Protein AF-A0A3A8YID5-F1 (afdb_monomer)

Radius of gyration: 26.38 Å; Cα contacts (8 Å, |Δi|>4): 343; chains: 1; bounding box: 77×53×74 Å

Mean predicted aligned error: 14.17 Å

Solvent-accessible surface area (backbone atoms only — not comparable to full-atom values): 20228 Å² total; per-residue (Å²): 136,88,78,75,84,69,59,50,53,74,73,56,80,82,69,92,69,85,73,81,76,73,89,77,89,78,86,87,82,84,83,77,85,82,84,86,87,81,88,79,81,80,77,79,91,81,71,96,73,83,79,85,64,100,72,92,65,86,82,79,84,78,83,63,103,62,82,80,79,77,57,85,60,49,59,54,55,51,53,51,42,64,60,66,51,68,69,44,56,63,45,46,52,32,31,70,66,39,36,54,65,51,54,43,51,66,60,54,73,63,48,45,52,53,43,9,48,34,39,58,73,69,74,41,81,58,78,82,40,70,55,51,46,50,45,42,47,11,50,19,75,61,77,43,71,91,45,52,62,63,49,42,55,43,52,52,49,44,20,52,53,51,15,59,46,41,73,75,77,44,86,79,56,56,80,73,54,83,63,54,47,80,47,76,94,40,80,38,46,51,44,60,54,50,52,51,30,50,53,48,34,56,51,26,57,51,48,66,73,44,72,46,89,60,98,60,24,31,58,23,30,26,52,49,9,41,51,47,20,48,51,48,54,54,21,68,77,43,58,76,47,53,14,46,45,50,31,53,52,49,48,54,43,50,53,44,19,53,52,32,48,46,52,49,45,62,61,50,42,64,36,79,80,35,45,75,50,56,68,69,56,56,52,49,51,47,52,48,18,52,48,29,22,59,58,28,38,71,40,86,73,42,75,67,55,50,53,49,48,50,48,55,53,35,67,77,42,47,70,46,53,41,73,66,52,48,52,52,50,48,54,52,52,51,52,49,45,69,58,54,65,58,70,87,107

Foldseek 3Di:
DDDDDDAQVVVPPPPPDPPPPPDDDDDDDDDDDDDDDDDDPPDDPPDDDFDDDPPDDGDDPPDDPDDPPPDPCVLVVVLVVLVVPPPCVPVVVCLLVLAQDALLLVQDPVLLVVQLVCVLVVVHGDSPPPSLSSNLRRVCVLFHVVCSPLSSVLSSVSSPQQNVVVNVVDHDDQVVGPRFRQGQNDTHGSVRSVLLSVLSNLLRVVLVVLDDQDLCLLLSLLLLLLSLLLQLLVLVVDDDRSSVSSNVSSCVSSVSSLVSSLVVLVVPLCDDPSVPDDPVSSVVSSVSSVVSNVLSNPANLDPVSLLVSLVVSCVVCCSHNDPVVSVVSVVSNVVSSVVSSPSSD

Nearest PDB structures (foldseek):
  8tgj-assembly1_B  TM=2.144E-01  e=4.206E+00  Homo sapiens
  8t69-assembly1_A  TM=1.910E-01  e=3.248E+00  Homo sapiens
  8xo9-assembly1_A  TM=2.072E-01  e=5.447E+00  Homo sapiens

pLDDT: mean 71.58, std 25.11, range [22.02, 97.81]

Secondary structure (DSSP, 8-state):
--PPP--TTGGGTT--------------------------------S-PPPPPSSS--------SS-----TTHHHHHHHHHHHS--HHHHHHHHHHT----GGGG--HHHHHHHHHHHHTTS---TTSHHHHHHHHHHHHHH-GGGHHHHHHHHHHHHHHHHHHHTTT----GGG---EEEETTEEEEHHHHHHHHHHHHHHHHHHHHS---STTHHHHHHHHHHHHHHHHHHHTTS-HHHHHHHHHHHHHHHHHHHHHHHHHHHHHHTSGGGGGS-HHHHHHHHHHHHHHHHHHHT----HHHHHHHHHHHHHHHTTTSHHHHHHHHHHHHHHHHHHHTTTT-

Sequence (345 aa):
MYTPPVDYASKLQYFTQLTQRTTNTIPGETIQQIANTDTWIGRSILDGGIVYDTDNTPMSIEAGPGDPIRDPNAKIRIYFNALSGRDDDLTQKRAQNGAIADYFFELRTDDIVQQAKAIANGEGYDPYHPVAQSFVKGLCQWFSEDDSQSVADTFEAVCHEYAGILKTGYTPTLSDLKTNFSFCGEEISISELFDMVEAGKKIAEQSNKYGNIGTSMYVGLAATGMLKAQALNYAKTLSSGVGRAFADNMTRLFDNNAKCSIQKWNNLSGTDVGAMLPEDYRSYVAEQASYAYQLFSQSNMSDSDVSARINQFCLKNQYAYGGIVTMDFRGIINGYYQQLSKLLA

Structure (mmCIF, N/CA/C/O backbone):
data_AF-A0A3A8YID5-F1
#
_entry.id   AF-A0A3A8YID5-F1
#
loop_
_atom_site.group_PDB
_atom_site.id
_atom_site.type_symbol
_atom_site.label_atom_id
_atom_site.label_alt_id
_atom_site.label_comp_id
_atom_site.label_asym_id
_atom_site.label_entity_id
_atom_site.label_seq_id
_atom_site.pdbx_PDB_ins_code
_atom_site.Cartn_x
_atom_site.Cartn_y
_atom_site.Cartn_z
_atom_site.occupancy
_atom_site.B_iso_or_equiv
_atom_site.auth_seq_id
_atom_site.auth_comp_id
_atom_site.auth_asym_id
_atom_site.auth_atom_id
_atom_site.pdbx_PDB_model_num
ATOM 1 N N . MET A 1 1 ? 18.133 -12.738 -39.202 1.00 32.09 1 MET A N 1
ATOM 2 C CA . MET A 1 1 ? 18.439 -11.364 -39.652 1.00 32.09 1 MET A CA 1
ATOM 3 C C . MET A 1 1 ? 18.995 -10.615 -38.457 1.00 32.09 1 MET A C 1
ATOM 5 O O . MET A 1 1 ? 18.333 -10.594 -37.431 1.00 32.09 1 MET A O 1
ATOM 9 N N . TYR A 1 2 ? 20.230 -10.126 -38.549 1.00 25.98 2 TYR A N 1
ATOM 10 C CA . TYR A 1 2 ? 20.881 -9.345 -37.497 1.00 25.98 2 TYR A CA 1
ATOM 11 C C . TYR A 1 2 ? 20.650 -7.869 -37.821 1.00 25.98 2 TYR A C 1
ATOM 13 O O . TYR A 1 2 ? 21.225 -7.354 -38.778 1.00 25.98 2 TYR A O 1
ATOM 21 N N . THR A 1 3 ? 19.743 -7.222 -37.097 1.00 28.83 3 THR A N 1
ATOM 22 C CA . THR A 1 3 ? 19.548 -5.772 -37.176 1.00 28.83 3 THR A CA 1
ATOM 23 C C . THR A 1 3 ? 20.671 -5.127 -36.359 1.00 28.83 3 THR A C 1
ATOM 25 O O . THR A 1 3 ? 20.808 -5.470 -35.182 1.00 28.83 3 THR A O 1
ATOM 28 N N . PRO A 1 4 ? 21.524 -4.269 -36.943 1.00 31.94 4 PRO A N 1
ATOM 29 C CA . PRO A 1 4 ? 22.617 -3.651 -36.199 1.00 31.94 4 PRO A CA 1
ATOM 30 C C . PRO A 1 4 ? 22.075 -2.777 -35.050 1.00 31.94 4 PRO A C 1
ATOM 32 O O . PRO A 1 4 ? 20.972 -2.236 -35.176 1.00 31.94 4 PRO A O 1
ATOM 35 N N . PRO A 1 5 ? 22.820 -2.621 -33.938 1.00 41.16 5 PRO A N 1
ATOM 36 C CA . PRO A 1 5 ? 22.418 -1.738 -32.848 1.00 41.16 5 PRO A CA 1
ATOM 37 C C . PRO A 1 5 ? 22.272 -0.303 -33.364 1.00 41.16 5 PRO A C 1
ATOM 39 O O . PRO A 1 5 ? 23.180 0.218 -34.013 1.00 41.16 5 PRO A O 1
ATOM 42 N N . VAL A 1 6 ? 21.139 0.338 -33.079 1.00 49.00 6 VAL A N 1
ATOM 43 C CA . VAL A 1 6 ? 20.957 1.767 -33.352 1.00 49.00 6 VAL A CA 1
ATOM 44 C C . VAL A 1 6 ? 21.746 2.545 -32.298 1.00 49.00 6 VAL A C 1
ATOM 46 O O . VAL A 1 6 ? 21.426 2.489 -31.112 1.00 49.00 6 VAL A O 1
ATOM 49 N N . ASP A 1 7 ? 22.791 3.254 -32.726 1.00 48.25 7 ASP A N 1
ATOM 50 C CA . ASP A 1 7 ? 23.577 4.142 -31.865 1.00 48.25 7 ASP A CA 1
ATOM 51 C C . ASP A 1 7 ? 22.801 5.444 -31.607 1.00 48.25 7 ASP A C 1
ATOM 53 O O . ASP A 1 7 ? 22.909 6.426 -32.346 1.00 48.25 7 ASP A O 1
ATOM 57 N N . TYR A 1 8 ? 21.998 5.451 -30.545 1.00 46.69 8 TYR A N 1
ATOM 58 C CA . TYR A 1 8 ? 21.277 6.642 -30.095 1.00 46.69 8 TYR A CA 1
ATOM 59 C C . TYR A 1 8 ? 22.187 7.680 -29.415 1.00 46.69 8 TYR A C 1
ATOM 61 O O . TYR A 1 8 ? 21.793 8.842 -29.313 1.00 46.69 8 TYR A O 1
ATOM 69 N N . ALA A 1 9 ? 23.407 7.312 -29.003 1.00 40.22 9 ALA A N 1
ATOM 70 C CA . ALA A 1 9 ? 24.363 8.240 -28.399 1.00 40.22 9 ALA A CA 1
ATOM 71 C C . ALA A 1 9 ? 24.901 9.245 -29.430 1.00 40.22 9 ALA A C 1
ATOM 73 O O . ALA A 1 9 ? 25.056 10.428 -29.126 1.00 40.22 9 ALA A O 1
ATOM 74 N N . SER A 1 10 ? 25.085 8.812 -30.679 1.00 40.78 10 SER A N 1
ATOM 75 C CA . SER A 1 10 ? 25.422 9.705 -31.796 1.00 40.78 10 SER A CA 1
ATOM 76 C C . SER A 1 10 ? 24.321 10.734 -32.113 1.00 40.78 10 SER A C 1
ATOM 78 O O . SER A 1 10 ? 24.620 11.858 -32.518 1.00 40.78 10 SER A O 1
ATOM 80 N N . LYS A 1 11 ? 23.047 10.401 -31.852 1.00 41.69 11 LYS A N 1
ATOM 81 C CA . LYS A 1 11 ? 21.892 11.299 -32.049 1.00 41.69 11 LYS A CA 1
ATOM 82 C C . LYS A 1 11 ? 21.751 12.365 -30.946 1.00 41.69 11 LYS A C 1
ATOM 84 O O . LYS A 1 11 ? 20.983 13.307 -31.114 1.00 41.69 11 LYS A O 1
ATOM 89 N N . LEU A 1 12 ? 22.498 12.251 -29.842 1.00 39.59 12 LEU A N 1
ATOM 90 C CA . LEU A 1 12 ? 22.477 13.183 -28.702 1.00 39.59 12 LEU A CA 1
ATOM 91 C C . LEU A 1 12 ? 23.439 14.382 -28.850 1.00 39.59 12 LEU A C 1
ATOM 93 O O . LEU A 1 12 ? 23.470 15.243 -27.971 1.00 39.59 12 LEU A O 1
ATOM 97 N N . GLN A 1 13 ? 24.204 14.490 -29.946 1.00 35.56 13 GLN A N 1
ATOM 98 C CA . GLN A 1 13 ? 25.247 15.521 -30.109 1.00 35.56 13 GLN A CA 1
ATOM 99 C C . GLN A 1 13 ? 24.749 16.978 -30.240 1.00 35.56 13 GLN A C 1
ATOM 101 O O . GLN A 1 13 ? 25.570 17.883 -30.362 1.00 35.56 13 GLN A O 1
ATOM 106 N N . TYR A 1 14 ? 23.442 17.243 -30.157 1.00 31.25 14 TYR A N 1
ATOM 107 C CA . TYR A 1 14 ? 22.874 18.582 -30.354 1.00 31.25 14 TYR A CA 1
ATOM 108 C C . TYR A 1 14 ? 22.025 19.126 -29.194 1.00 31.25 14 TYR A C 1
ATOM 110 O O . TYR A 1 14 ? 21.153 19.936 -29.451 1.00 31.25 14 TYR A O 1
ATOM 118 N N . PHE A 1 15 ? 22.260 18.770 -27.923 1.00 34.53 15 PHE A N 1
ATOM 119 C CA . PHE A 1 15 ? 21.581 19.470 -26.804 1.00 34.53 15 PHE A CA 1
ATOM 120 C C . PHE A 1 15 ? 22.424 19.665 -25.528 1.00 34.53 15 PHE A C 1
ATOM 122 O O . PHE A 1 15 ? 21.888 19.810 -24.432 1.00 34.53 15 PHE A O 1
ATOM 129 N N . THR A 1 16 ? 23.751 19.764 -25.636 1.00 28.02 16 THR A N 1
ATOM 130 C CA . THR A 1 16 ? 24.609 20.279 -24.550 1.00 28.02 16 THR A CA 1
ATOM 131 C C . THR A 1 16 ? 24.742 21.803 -24.617 1.00 28.02 16 THR A C 1
ATOM 133 O O . THR A 1 16 ? 25.826 22.359 -24.756 1.00 28.02 16 THR A O 1
ATOM 136 N N . GLN A 1 17 ? 23.623 22.509 -24.468 1.00 26.31 17 GLN A N 1
ATOM 137 C CA . GLN A 1 17 ? 23.645 23.845 -23.874 1.00 26.31 17 GLN A CA 1
ATOM 138 C C . GLN A 1 17 ? 22.675 23.842 -22.700 1.00 26.31 17 GLN A C 1
ATOM 140 O O . GLN A 1 17 ? 21.474 24.042 -22.851 1.00 26.31 17 GLN A O 1
ATOM 145 N N . LEU A 1 18 ? 23.231 23.599 -21.513 1.00 29.44 18 LEU A N 1
ATOM 146 C CA . LEU A 1 18 ? 22.627 23.979 -20.244 1.00 29.44 18 LEU A CA 1
ATOM 147 C C . LEU A 1 18 ? 22.363 25.488 -20.291 1.00 29.44 18 LEU A C 1
ATOM 149 O O . LEU A 1 18 ? 23.237 26.291 -19.970 1.00 29.44 18 LEU A O 1
ATOM 153 N N . THR A 1 19 ? 21.168 25.893 -20.712 1.00 25.72 19 THR A N 1
ATOM 154 C CA . THR A 1 19 ? 20.713 27.255 -20.457 1.00 25.72 19 THR A CA 1
ATOM 155 C C . THR A 1 19 ? 20.438 27.329 -18.962 1.00 25.72 19 THR A C 1
ATOM 157 O O . THR A 1 19 ? 19.472 26.747 -18.468 1.00 25.72 19 THR A O 1
ATOM 160 N N . GLN A 1 20 ? 21.324 28.000 -18.223 1.00 27.39 20 GLN A N 1
ATOM 161 C CA . GLN A 1 20 ? 21.038 28.458 -16.868 1.00 27.39 20 GLN A CA 1
ATOM 162 C C . GLN A 1 20 ? 19.711 29.219 -16.909 1.00 27.39 20 GLN A C 1
ATOM 164 O O . GLN A 1 20 ? 19.646 30.338 -17.417 1.00 27.39 20 GLN A O 1
ATOM 169 N N . ARG A 1 21 ? 18.636 28.611 -16.402 1.00 24.50 21 ARG A N 1
ATOM 170 C CA . ARG A 1 21 ? 17.397 29.340 -16.158 1.00 24.50 21 ARG A CA 1
ATOM 171 C C . ARG A 1 21 ? 17.600 30.110 -14.861 1.00 24.50 21 ARG A C 1
ATOM 173 O O . ARG A 1 21 ? 17.545 29.548 -13.771 1.00 24.50 21 ARG A O 1
ATOM 180 N N . THR A 1 22 ? 17.907 31.390 -15.016 1.00 23.36 22 THR A N 1
ATOM 181 C CA . THR A 1 22 ? 17.812 32.405 -13.974 1.00 23.36 22 THR A CA 1
ATOM 182 C C . THR A 1 22 ? 16.472 32.272 -13.255 1.00 23.36 22 THR A C 1
ATOM 184 O O . THR A 1 22 ? 15.406 32.242 -13.872 1.00 23.36 22 THR A O 1
ATOM 187 N N . THR A 1 23 ? 16.537 32.164 -11.932 1.00 28.14 23 THR A N 1
ATOM 188 C CA . THR A 1 23 ? 15.398 32.294 -11.027 1.00 28.14 23 THR A CA 1
ATOM 189 C C . THR A 1 23 ? 14.780 33.676 -11.202 1.00 28.14 23 THR A C 1
ATOM 191 O O . THR A 1 23 ? 15.334 34.657 -10.712 1.00 28.14 23 THR A O 1
ATOM 194 N N . ASN A 1 24 ? 13.634 33.748 -11.876 1.00 24.78 24 ASN A N 1
ATOM 195 C CA . ASN A 1 24 ? 12.759 34.911 -11.822 1.00 24.78 24 ASN A CA 1
ATOM 196 C C . ASN A 1 24 ? 11.533 34.549 -10.987 1.00 24.78 24 ASN A C 1
ATOM 198 O O . ASN A 1 24 ? 10.598 33.903 -11.454 1.00 24.78 24 ASN A O 1
ATOM 202 N N . THR A 1 25 ? 11.566 34.969 -9.730 1.00 32.12 25 THR A N 1
ATOM 203 C CA . THR A 1 25 ? 10.388 35.179 -8.896 1.00 32.12 25 THR A CA 1
ATOM 204 C C . THR A 1 25 ? 9.609 36.358 -9.479 1.00 32.12 25 THR A C 1
ATOM 206 O O . THR A 1 25 ? 10.107 37.481 -9.457 1.00 32.12 25 THR A O 1
ATOM 209 N N . ILE A 1 26 ? 8.393 36.125 -9.978 1.00 26.36 26 ILE A N 1
ATOM 210 C CA . ILE A 1 26 ? 7.383 37.179 -10.154 1.00 26.36 26 ILE A CA 1
ATOM 211 C C . ILE A 1 26 ? 6.052 36.659 -9.577 1.00 26.36 26 ILE A C 1
ATOM 213 O O . ILE A 1 26 ? 5.626 35.563 -9.944 1.00 26.36 26 ILE A O 1
ATOM 217 N N . PRO A 1 27 ? 5.426 37.393 -8.638 1.00 28.84 27 PRO A N 1
ATOM 218 C CA . PRO A 1 27 ? 4.172 37.021 -7.994 1.00 28.84 27 PRO A CA 1
ATOM 219 C C . PRO A 1 27 ? 2.949 37.482 -8.802 1.00 28.84 27 PRO A C 1
ATOM 221 O O . PRO A 1 27 ? 2.913 38.613 -9.273 1.00 28.84 27 PRO A O 1
ATOM 224 N N . GLY A 1 28 ? 1.924 36.625 -8.853 1.00 33.34 28 GLY A N 1
ATOM 225 C CA . GLY A 1 28 ? 0.550 36.971 -9.227 1.00 33.34 28 GLY A CA 1
ATOM 226 C C . GLY A 1 28 ? 0.293 37.190 -10.718 1.00 33.34 28 GLY A C 1
ATOM 227 O O . GLY A 1 28 ? 0.452 38.298 -11.205 1.00 33.34 28 GLY A O 1
ATOM 228 N N . GLU A 1 29 ? -0.254 36.178 -11.399 1.00 24.73 29 GLU A N 1
ATOM 229 C CA . GLU A 1 29 ? -1.107 36.402 -12.571 1.00 24.73 29 GLU A CA 1
ATOM 230 C C . GLU A 1 29 ? -2.342 35.495 -12.523 1.00 24.73 29 GLU A C 1
ATOM 232 O O . GLU A 1 29 ? -2.282 34.272 -12.398 1.00 24.73 29 GLU A O 1
ATOM 237 N N . THR A 1 30 ? -3.477 36.179 -12.558 1.00 29.00 30 THR A N 1
ATOM 238 C CA . THR A 1 30 ? -4.856 35.714 -12.551 1.00 29.00 30 THR A CA 1
ATOM 239 C C . THR A 1 30 ? -5.161 34.956 -13.842 1.00 29.00 30 THR A C 1
ATOM 241 O O . THR A 1 30 ? -5.038 35.519 -14.928 1.00 29.00 30 THR A O 1
ATOM 244 N N . ILE A 1 31 ? -5.614 33.704 -13.751 1.00 24.42 31 ILE A N 1
ATOM 245 C CA . ILE A 1 31 ? -6.117 32.979 -14.925 1.00 24.42 31 ILE A CA 1
ATOM 246 C C . ILE A 1 31 ? -7.530 33.488 -15.235 1.00 24.42 31 ILE A C 1
ATOM 248 O O . ILE A 1 31 ? -8.464 33.283 -14.458 1.00 24.42 31 ILE A O 1
ATOM 252 N N . GLN A 1 32 ? -7.673 34.173 -16.372 1.00 22.70 32 GLN A N 1
ATOM 253 C CA . GLN A 1 32 ? -8.963 34.513 -16.966 1.00 22.70 32 GLN A CA 1
ATOM 254 C C . GLN A 1 32 ? -9.692 33.252 -17.449 1.00 22.70 32 GLN A C 1
ATOM 256 O O . GLN A 1 32 ? -9.115 32.385 -18.105 1.00 22.70 32 GLN A O 1
ATOM 261 N N . GLN A 1 33 ? -10.990 33.200 -17.142 1.00 22.02 33 GLN A N 1
ATOM 262 C CA . GLN A 1 33 ? -11.967 32.265 -17.694 1.00 22.02 33 GLN A CA 1
ATOM 263 C C . GLN A 1 33 ? -12.015 32.350 -19.224 1.00 22.02 33 GLN A C 1
ATOM 265 O O . GLN A 1 33 ? -12.280 33.415 -19.781 1.00 22.02 33 GLN A O 1
ATOM 270 N N . ILE A 1 34 ? -11.885 31.202 -19.887 1.00 25.33 34 ILE A N 1
ATOM 271 C CA . ILE A 1 34 ? -12.452 31.000 -21.220 1.00 25.33 34 ILE A CA 1
ATOM 272 C C . ILE A 1 34 ? -13.836 30.385 -21.005 1.00 25.33 34 ILE A C 1
ATOM 274 O O . ILE A 1 34 ? -13.970 29.305 -20.431 1.00 25.33 34 ILE A O 1
ATOM 278 N N . ALA A 1 35 ? -14.860 31.142 -21.390 1.00 24.84 35 ALA A N 1
ATOM 279 C CA . ALA A 1 35 ? -16.263 30.790 -21.258 1.00 24.84 35 ALA A CA 1
ATOM 280 C C . ALA A 1 35 ? -16.753 29.898 -22.411 1.00 24.84 35 ALA A C 1
ATOM 282 O O . ALA A 1 35 ? -16.290 30.028 -23.544 1.00 24.84 35 ALA A O 1
ATOM 283 N N . ASN A 1 36 ? -17.784 29.115 -22.070 1.00 24.98 36 ASN A N 1
ATOM 284 C CA . ASN A 1 36 ? -18.672 28.252 -22.866 1.00 24.98 36 ASN A CA 1
ATOM 285 C C . ASN A 1 36 ? -18.278 26.771 -22.911 1.00 24.98 36 ASN A C 1
ATOM 287 O O . ASN A 1 36 ? -17.200 26.431 -23.375 1.00 24.98 36 ASN A O 1
ATOM 291 N N . THR A 1 37 ? -19.115 25.808 -22.526 1.00 26.05 37 THR A N 1
ATOM 292 C CA . THR A 1 37 ? -20.425 25.771 -21.842 1.00 26.05 37 THR A CA 1
ATOM 293 C C . THR A 1 37 ? -20.690 24.282 -21.635 1.00 26.05 37 THR A C 1
ATOM 295 O O . THR A 1 37 ? -20.717 23.569 -22.626 1.00 26.05 37 THR A O 1
ATOM 298 N N . ASP A 1 38 ? -20.888 23.841 -20.394 1.00 23.09 38 ASP A N 1
ATOM 299 C CA . ASP A 1 38 ? -21.786 22.730 -20.052 1.00 23.09 38 ASP A CA 1
ATOM 300 C C . ASP A 1 38 ? -22.093 22.829 -18.556 1.00 23.09 38 ASP A C 1
ATOM 302 O O . ASP A 1 38 ? -21.336 22.428 -17.672 1.00 23.09 38 ASP A O 1
ATOM 306 N N . THR A 1 39 ? -23.200 23.504 -18.273 1.00 24.09 39 THR A N 1
ATOM 307 C CA . THR A 1 39 ? -23.753 23.710 -16.939 1.00 24.09 39 THR A CA 1
ATOM 308 C C . THR A 1 39 ? -24.330 22.408 -16.395 1.00 24.09 39 THR A C 1
ATOM 310 O O . THR A 1 39 ? -25.430 22.021 -16.782 1.00 24.09 39 THR A O 1
ATOM 313 N N . TRP A 1 40 ? -23.657 21.798 -15.422 1.00 22.20 40 TRP A N 1
ATOM 314 C CA . TRP A 1 40 ? -24.321 20.959 -14.424 1.00 22.20 40 TRP A CA 1
ATOM 315 C C . TRP A 1 40 ? -24.539 21.797 -13.168 1.00 22.20 40 TRP A C 1
ATOM 317 O O . TRP A 1 40 ? -23.633 22.044 -12.376 1.00 22.20 40 TRP A O 1
ATOM 327 N N . ILE A 1 41 ? -25.767 22.295 -13.030 1.00 22.41 41 ILE A N 1
ATOM 328 C CA . ILE A 1 41 ? -26.248 22.961 -11.823 1.00 22.41 41 ILE A CA 1
ATOM 329 C C . ILE A 1 41 ? -26.440 21.868 -10.768 1.00 22.41 41 ILE A C 1
ATOM 331 O O . ILE A 1 41 ? -27.458 21.178 -10.759 1.00 22.41 41 ILE A O 1
ATOM 335 N N . GLY A 1 42 ? -25.466 21.702 -9.875 1.00 23.31 42 GLY A N 1
ATOM 336 C CA . GLY A 1 42 ? -25.663 20.956 -8.637 1.00 23.31 42 GLY A CA 1
ATOM 337 C C . GLY A 1 42 ? -26.629 21.725 -7.739 1.00 23.31 42 GLY A C 1
ATOM 338 O O . GLY A 1 42 ? -26.225 22.650 -7.037 1.00 23.31 42 GLY A O 1
ATOM 339 N N . ARG A 1 43 ? -27.923 21.389 -7.783 1.00 22.12 43 ARG A N 1
ATOM 340 C CA . ARG A 1 43 ? -28.870 21.838 -6.756 1.00 22.12 43 ARG A CA 1
ATOM 341 C C . ARG A 1 43 ? -28.591 21.066 -5.471 1.00 22.12 43 ARG A C 1
ATOM 343 O O . ARG A 1 43 ? -28.776 19.856 -5.413 1.00 22.12 43 ARG A O 1
ATOM 350 N N . SER A 1 44 ? -28.160 21.812 -4.461 1.00 24.59 44 SER A N 1
ATOM 351 C CA . SER A 1 44 ? -28.129 21.419 -3.055 1.00 24.59 44 SER A CA 1
ATOM 352 C C . SER A 1 44 ? -29.485 20.847 -2.623 1.00 24.59 44 SER A C 1
ATOM 354 O O . SER A 1 44 ? -30.509 21.521 -2.748 1.00 24.59 44 SER A O 1
ATOM 356 N N . ILE A 1 45 ? -29.491 19.616 -2.109 1.00 27.50 45 ILE A N 1
ATOM 357 C CA . ILE A 1 45 ? -30.621 19.039 -1.375 1.00 27.50 45 ILE A CA 1
ATOM 358 C C . ILE A 1 45 ? -30.410 19.412 0.095 1.00 27.50 45 ILE A C 1
ATOM 360 O O . ILE A 1 45 ? -29.912 18.614 0.882 1.00 27.50 45 ILE A O 1
ATOM 364 N N . LEU A 1 46 ? -30.716 20.660 0.448 1.00 30.17 46 LEU A N 1
ATOM 365 C CA . LEU A 1 46 ? -30.780 21.097 1.848 1.00 30.17 46 LEU A CA 1
ATOM 366 C C . LEU A 1 46 ? -32.079 21.824 2.212 1.00 30.17 46 LEU A C 1
ATOM 368 O O . LEU A 1 46 ? -32.210 22.247 3.348 1.00 30.17 46 LEU A O 1
ATOM 372 N N . ASP A 1 47 ? -33.073 21.877 1.322 1.00 29.08 47 ASP A N 1
ATOM 373 C CA . ASP A 1 47 ? -34.400 22.409 1.655 1.00 29.08 47 ASP A CA 1
ATOM 374 C C . ASP A 1 47 ? -35.512 21.551 1.031 1.00 29.08 47 ASP A C 1
ATOM 376 O O . ASP A 1 47 ? -35.840 21.694 -0.145 1.00 29.08 47 ASP A O 1
ATOM 380 N N . GLY A 1 48 ? -36.075 20.632 1.826 1.00 33.25 48 GLY A N 1
ATOM 381 C CA . GLY A 1 48 ? -37.479 20.179 1.760 1.00 33.25 48 GLY A CA 1
ATOM 382 C C . GLY A 1 48 ? -38.106 19.761 0.416 1.00 33.25 48 GLY A C 1
ATOM 383 O O . GLY A 1 48 ? -39.324 19.843 0.280 1.00 33.25 48 GLY A O 1
ATOM 384 N N . GLY A 1 49 ? -37.337 19.339 -0.588 1.00 25.33 49 GLY A N 1
ATOM 385 C CA . GLY A 1 49 ? -37.864 19.004 -1.915 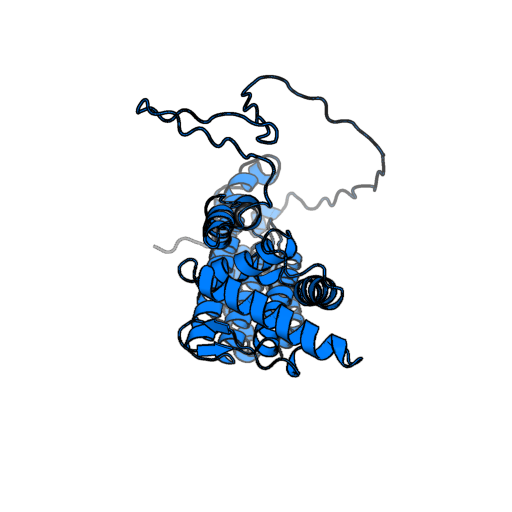1.00 25.33 49 GLY A CA 1
ATOM 386 C C . GLY A 1 49 ? -38.411 17.577 -2.023 1.00 25.33 49 GLY A C 1
ATOM 387 O O . GLY A 1 49 ? -37.671 16.614 -1.843 1.00 25.33 49 GLY A O 1
ATOM 388 N N . ILE A 1 50 ? -39.690 17.444 -2.384 1.00 29.56 50 ILE A N 1
ATOM 389 C CA . ILE A 1 50 ? -40.340 16.173 -2.745 1.00 29.56 50 ILE A CA 1
ATOM 390 C C . ILE A 1 50 ? -39.684 15.602 -4.015 1.00 29.56 50 ILE A C 1
ATOM 392 O O . ILE A 1 50 ? -39.582 16.295 -5.030 1.00 29.56 50 ILE A O 1
ATOM 396 N N . VAL A 1 51 ? -39.267 14.334 -3.966 1.00 28.45 51 VAL A N 1
ATOM 397 C CA . VAL A 1 51 ? -38.765 13.575 -5.121 1.00 28.45 51 VAL A CA 1
ATOM 398 C C . VAL A 1 51 ? -39.950 12.953 -5.860 1.00 28.45 51 VAL A C 1
ATOM 400 O O . VAL A 1 51 ? -40.770 12.271 -5.248 1.00 28.45 51 VAL A O 1
ATOM 403 N N . TYR A 1 52 ? -40.034 13.171 -7.172 1.00 26.02 52 TYR A N 1
ATOM 404 C CA . TYR A 1 52 ? -40.958 12.447 -8.045 1.00 26.02 52 TYR A CA 1
ATOM 405 C C . TYR A 1 52 ? -40.206 11.289 -8.707 1.00 26.02 52 TYR A C 1
ATOM 407 O O . TYR A 1 52 ? -39.254 11.529 -9.448 1.00 26.02 52 TYR A O 1
ATOM 415 N N . ASP A 1 53 ? -40.644 10.059 -8.444 1.00 28.58 53 ASP A N 1
ATOM 416 C CA . ASP A 1 53 ? -40.338 8.896 -9.281 1.00 28.58 53 ASP A CA 1
ATOM 417 C C . ASP A 1 53 ? -41.461 8.731 -10.317 1.00 28.58 53 ASP A C 1
ATOM 419 O O . ASP A 1 53 ? -42.613 9.106 -10.079 1.00 28.58 53 ASP A O 1
ATOM 423 N N . THR A 1 54 ? -41.119 8.203 -11.485 1.00 33.22 54 THR A N 1
ATOM 424 C CA . THR A 1 54 ? -41.964 8.085 -12.681 1.00 33.22 54 THR A CA 1
ATOM 425 C C . THR A 1 54 ? -43.164 7.138 -12.560 1.00 33.22 54 THR A C 1
ATOM 427 O O . THR A 1 54 ? -43.879 6.975 -13.542 1.00 33.22 54 THR A O 1
ATOM 430 N N . ASP A 1 55 ? -43.473 6.619 -11.370 1.00 31.42 55 ASP A N 1
ATOM 431 C CA . ASP A 1 55 ? -44.728 5.926 -11.069 1.00 31.42 55 ASP A CA 1
ATOM 432 C C . ASP A 1 55 ? -45.465 6.596 -9.893 1.00 31.42 55 ASP A C 1
ATOM 434 O O . ASP A 1 55 ? -45.288 6.308 -8.712 1.00 31.42 55 ASP A O 1
ATOM 438 N N . ASN A 1 56 ? -46.302 7.545 -10.302 1.00 34.78 56 ASN A N 1
ATOM 439 C CA . ASN A 1 56 ? -47.311 8.380 -9.644 1.00 34.78 56 ASN A CA 1
ATOM 440 C C . ASN A 1 56 ? -47.922 7.950 -8.278 1.00 34.78 56 ASN A C 1
ATOM 442 O O . ASN A 1 56 ? -49.145 7.901 -8.134 1.00 34.78 56 ASN A O 1
ATOM 446 N N . THR A 1 57 ? -47.117 7.760 -7.227 1.00 27.48 57 THR A N 1
ATOM 447 C CA . THR A 1 57 ? -47.612 7.830 -5.835 1.00 27.48 57 THR A CA 1
ATOM 448 C C . THR A 1 57 ? -46.671 8.677 -4.968 1.00 27.48 57 THR A C 1
ATOM 450 O O . THR A 1 57 ? -45.581 8.218 -4.633 1.00 27.48 57 THR A O 1
ATOM 453 N N . PRO A 1 58 ? -47.040 9.917 -4.592 1.00 26.94 58 PRO A N 1
ATOM 454 C CA . PRO A 1 58 ? -46.191 10.752 -3.750 1.00 26.94 58 PRO A CA 1
ATOM 455 C C . PRO A 1 58 ? -46.151 10.194 -2.321 1.00 26.94 58 PRO A C 1
ATOM 457 O O . PRO A 1 58 ? -47.150 10.233 -1.602 1.00 26.94 58 PRO A O 1
ATOM 460 N N . MET A 1 59 ? -44.990 9.697 -1.886 1.00 25.89 59 MET A N 1
ATOM 461 C CA . MET A 1 59 ? -44.717 9.520 -0.459 1.00 25.89 59 MET A CA 1
ATOM 462 C C . MET A 1 59 ? -44.381 10.885 0.142 1.00 25.89 59 MET A C 1
ATOM 464 O O . MET A 1 59 ? -43.290 11.418 -0.049 1.00 25.89 59 MET A O 1
ATOM 468 N N . SER A 1 60 ? -45.347 11.455 0.859 1.00 27.64 60 SER A N 1
ATOM 469 C CA . SER A 1 60 ? -45.124 12.606 1.730 1.00 27.64 60 SER A CA 1
ATOM 470 C C . SER A 1 60 ? -44.299 12.162 2.939 1.00 27.64 60 SER A C 1
ATOM 472 O O . SER A 1 60 ? -44.759 11.338 3.728 1.00 27.64 60 SER A O 1
ATOM 474 N N . ILE A 1 61 ? -43.085 12.693 3.093 1.00 32.94 61 ILE A N 1
ATOM 475 C CA . ILE A 1 61 ? -42.366 12.653 4.371 1.00 32.94 61 ILE A CA 1
ATOM 476 C C . ILE A 1 61 ? -42.705 13.957 5.098 1.00 32.94 61 ILE A C 1
ATOM 478 O O . ILE A 1 61 ? -41.922 14.902 5.134 1.00 32.94 61 ILE A O 1
ATOM 482 N N . GLU A 1 62 ? -43.918 14.027 5.643 1.00 30.53 62 GLU A N 1
ATOM 483 C CA . GLU A 1 62 ? -44.253 15.014 6.667 1.00 30.53 62 GLU A CA 1
ATOM 484 C C . GLU A 1 62 ? -43.601 14.573 7.984 1.00 30.53 62 GLU A C 1
ATOM 486 O O . GLU A 1 62 ? -44.112 13.717 8.705 1.00 30.53 62 GLU A O 1
ATOM 491 N N . ALA A 1 63 ? -42.438 15.144 8.297 1.00 32.97 63 ALA A N 1
ATOM 492 C CA . ALA A 1 63 ? -41.854 15.044 9.628 1.00 32.97 63 ALA A CA 1
ATOM 493 C C . ALA A 1 63 ? -42.578 16.027 10.565 1.00 32.97 63 ALA A C 1
ATOM 495 O O . ALA A 1 63 ? -42.318 17.230 10.554 1.00 32.97 63 ALA A O 1
ATOM 496 N N . GLY A 1 64 ? -43.525 15.514 11.355 1.00 28.38 64 GLY A N 1
ATOM 497 C CA . GLY A 1 64 ? -44.084 16.218 12.512 1.00 28.38 64 GLY A CA 1
ATOM 498 C C . GLY A 1 64 ? -43.073 16.342 13.671 1.00 28.38 64 GLY A C 1
ATOM 499 O O . GLY A 1 64 ? -42.024 15.701 13.642 1.00 28.38 64 GLY A O 1
ATOM 500 N N . PRO A 1 65 ? -43.371 17.147 14.711 1.00 30.39 65 PRO A N 1
ATOM 501 C CA . PRO A 1 65 ? -42.432 17.536 15.769 1.00 30.39 65 PRO A CA 1
ATOM 502 C C . PRO A 1 65 ? -42.284 16.456 16.857 1.00 30.39 65 PRO A C 1
ATOM 504 O O . PRO A 1 65 ? -42.652 16.659 18.013 1.00 30.39 65 PRO A O 1
ATOM 507 N N . GLY A 1 66 ? -41.758 15.294 16.481 1.00 32.88 66 GLY A N 1
ATOM 508 C CA . GLY A 1 66 ? -41.276 14.255 17.391 1.00 32.88 66 GLY A CA 1
ATOM 509 C C . GLY A 1 66 ? -39.842 13.895 17.017 1.00 32.88 66 GLY A C 1
ATOM 510 O O . GLY A 1 66 ? -39.486 14.011 15.846 1.00 32.88 66 GLY A O 1
ATOM 511 N N . ASP A 1 67 ? -39.026 13.522 18.006 1.00 32.22 67 ASP A N 1
ATOM 512 C CA . ASP A 1 67 ? -37.599 13.211 17.851 1.00 32.22 67 ASP A CA 1
ATOM 513 C C . ASP A 1 67 ? -37.291 12.444 16.554 1.00 32.22 67 ASP A C 1
ATOM 515 O O . ASP A 1 67 ? -38.042 11.527 16.197 1.00 32.22 67 ASP A O 1
ATOM 519 N N . PRO A 1 68 ? -36.198 12.785 15.840 1.00 36.44 68 PRO A N 1
ATOM 520 C CA . PRO A 1 68 ? -35.876 12.145 14.576 1.00 36.44 68 PRO A CA 1
ATOM 521 C C . PRO A 1 68 ? -35.768 10.641 14.809 1.00 36.44 68 PRO A C 1
ATOM 523 O O . PRO A 1 68 ? -34.903 10.171 15.552 1.00 36.44 68 PRO A O 1
ATOM 526 N N . ILE A 1 69 ? -36.668 9.885 14.177 1.00 34.84 69 ILE A N 1
ATOM 527 C CA . ILE A 1 69 ? -36.614 8.428 14.149 1.00 34.84 69 ILE A CA 1
ATOM 528 C C . ILE A 1 69 ? -35.278 8.078 13.488 1.00 34.84 69 ILE A C 1
ATOM 530 O O . ILE A 1 69 ? -35.130 8.187 12.271 1.00 34.84 69 ILE A O 1
ATOM 534 N N . ARG A 1 70 ? -34.274 7.725 14.302 1.00 41.47 70 ARG A N 1
ATOM 535 C CA . ARG A 1 70 ? -32.985 7.210 13.830 1.00 41.47 70 ARG A CA 1
ATOM 536 C C . ARG A 1 70 ? -33.273 5.905 13.096 1.00 41.47 70 ARG A C 1
ATOM 538 O O . ARG A 1 70 ? -33.449 4.875 13.737 1.00 41.47 70 ARG A O 1
ATOM 545 N N . ASP A 1 71 ? -33.362 5.967 11.770 1.00 43.34 71 ASP A N 1
ATOM 546 C CA . ASP A 1 71 ? -33.468 4.789 10.911 1.00 43.34 71 ASP A CA 1
ATOM 547 C C . ASP A 1 71 ? -32.247 3.884 11.176 1.00 43.34 71 ASP A C 1
ATOM 549 O O . ASP A 1 71 ? -31.117 4.286 10.876 1.00 43.34 71 ASP A O 1
ATOM 553 N N . PRO A 1 72 ? -32.435 2.678 11.744 1.00 42.91 72 PRO A N 1
ATOM 554 C CA . PRO A 1 72 ? -31.328 1.774 12.040 1.00 42.91 72 PRO A CA 1
ATOM 555 C C . PRO A 1 72 ? -30.585 1.317 10.773 1.00 42.91 72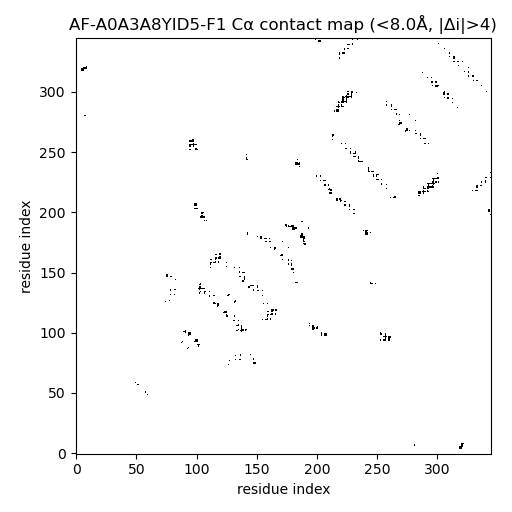 PRO A C 1
ATOM 557 O O . PRO A 1 72 ? -29.419 0.945 10.858 1.00 42.91 72 PRO A O 1
ATOM 560 N N . ASN A 1 73 ? -31.211 1.436 9.595 1.00 42.72 73 ASN A N 1
ATOM 561 C CA . ASN A 1 73 ? -30.623 1.138 8.288 1.00 42.72 73 ASN A CA 1
ATOM 562 C C . ASN A 1 73 ? -30.120 2.393 7.541 1.00 42.72 73 ASN A C 1
ATOM 564 O O . ASN A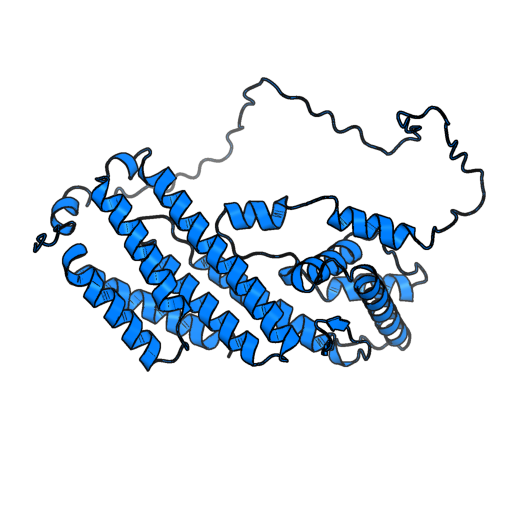 1 73 ? -29.613 2.279 6.421 1.00 42.72 73 ASN A O 1
ATOM 568 N N . ALA A 1 74 ? -30.218 3.596 8.123 1.00 44.22 74 ALA A N 1
ATOM 569 C CA . ALA A 1 74 ? -29.629 4.800 7.528 1.00 44.22 74 ALA A CA 1
ATOM 570 C C . ALA A 1 74 ? -28.097 4.785 7.594 1.00 44.22 74 ALA A C 1
ATOM 572 O O . ALA A 1 74 ? -27.459 5.313 6.685 1.00 44.22 74 ALA A O 1
ATOM 573 N N . LYS A 1 75 ? -27.519 4.086 8.587 1.00 47.59 75 LYS A N 1
ATOM 574 C CA . LYS A 1 75 ? -26.095 3.717 8.616 1.00 47.59 75 LYS A CA 1
ATOM 575 C C . LYS A 1 75 ? -25.713 3.038 7.295 1.00 47.59 75 LYS A C 1
ATOM 577 O O . LYS A 1 75 ? -24.921 3.580 6.532 1.00 47.59 75 LYS A O 1
ATOM 582 N N . ILE A 1 76 ? -26.398 1.945 6.950 1.00 47.09 76 ILE A N 1
ATOM 583 C CA . ILE A 1 76 ? -26.175 1.178 5.714 1.00 47.09 76 ILE A CA 1
ATOM 584 C C . ILE A 1 76 ? -26.320 2.058 4.471 1.00 47.09 76 ILE A C 1
ATOM 586 O O . ILE A 1 76 ? -25.423 2.067 3.642 1.00 47.09 76 ILE A O 1
ATOM 590 N N . ARG A 1 77 ? -27.402 2.836 4.329 1.00 48.28 77 ARG A N 1
ATOM 591 C CA . ARG A 1 77 ? -27.617 3.676 3.132 1.00 48.28 77 ARG A CA 1
ATOM 592 C C . ARG A 1 77 ? -26.590 4.792 2.969 1.00 48.28 77 ARG A C 1
ATOM 594 O O . ARG A 1 77 ? -26.271 5.149 1.841 1.00 48.28 77 ARG A O 1
ATOM 601 N N . ILE A 1 78 ? -26.064 5.340 4.058 1.00 48.81 78 ILE A N 1
ATOM 602 C CA . ILE A 1 78 ? -25.079 6.423 3.997 1.00 48.81 78 ILE A CA 1
ATOM 603 C C . ILE A 1 78 ? -23.669 5.875 3.758 1.00 48.81 78 ILE A C 1
ATOM 605 O O . ILE A 1 78 ? -22.916 6.485 3.002 1.00 48.81 78 ILE A O 1
ATOM 609 N N . TYR A 1 79 ? -23.352 4.676 4.252 1.00 53.91 79 TYR A N 1
ATOM 610 C CA . TYR A 1 79 ? -22.118 3.966 3.897 1.00 53.91 79 TYR A CA 1
ATOM 611 C C . TYR A 1 79 ? -22.157 3.405 2.471 1.00 53.91 79 TYR A C 1
ATOM 613 O O . TYR A 1 79 ? -21.197 3.575 1.725 1.00 53.91 79 TYR A O 1
ATOM 621 N N . PHE A 1 80 ? -23.298 2.866 2.034 1.00 45.88 80 PHE A N 1
ATOM 622 C CA . PHE A 1 80 ? -23.528 2.503 0.637 1.00 45.88 80 PHE A CA 1
ATOM 623 C C . PHE A 1 80 ? -23.496 3.739 -0.265 1.00 45.88 80 PHE A C 1
ATOM 625 O O . PHE A 1 80 ? -23.059 3.615 -1.394 1.00 45.88 80 PHE A O 1
ATOM 632 N N . ASN A 1 81 ? -23.874 4.936 0.210 1.00 45.72 81 ASN A N 1
ATOM 633 C CA . ASN A 1 81 ? -23.698 6.198 -0.523 1.00 45.72 81 ASN A CA 1
ATOM 634 C C . ASN A 1 81 ? -22.259 6.734 -0.518 1.00 45.72 81 ASN A C 1
ATOM 636 O O . ASN A 1 81 ? -21.840 7.332 -1.506 1.00 45.72 81 ASN A O 1
ATOM 640 N N . ALA A 1 82 ? -21.479 6.478 0.535 1.00 41.16 82 ALA A N 1
ATOM 641 C CA . ALA A 1 82 ? -20.036 6.730 0.549 1.00 41.16 82 ALA A CA 1
ATOM 642 C C . ALA A 1 82 ? -19.268 5.811 -0.428 1.00 41.16 82 ALA A C 1
ATOM 644 O O . ALA A 1 82 ? -18.173 6.165 -0.874 1.00 41.16 82 ALA A O 1
ATOM 645 N N . LEU A 1 83 ? -19.863 4.658 -0.763 1.00 44.38 83 LEU A N 1
ATOM 646 C CA . LEU A 1 83 ? -19.415 3.717 -1.795 1.00 44.38 83 LEU A CA 1
ATOM 647 C C . LEU A 1 83 ? -20.061 3.989 -3.180 1.00 44.38 83 LEU A C 1
ATOM 649 O O . LEU A 1 83 ? -19.400 3.825 -4.202 1.00 44.38 83 LEU A O 1
ATOM 653 N N . SER A 1 84 ? -21.324 4.442 -3.248 1.00 43.19 84 SER A N 1
ATOM 654 C CA . SER A 1 84 ? -22.088 4.658 -4.497 1.00 43.19 84 SER A CA 1
ATOM 655 C C . SER A 1 84 ? -21.800 6.011 -5.145 1.00 43.19 84 SER A C 1
ATOM 657 O O . SER A 1 84 ? -21.814 6.134 -6.373 1.00 43.19 84 SER A O 1
ATOM 659 N N . GLY A 1 85 ? -21.432 7.007 -4.339 1.00 44.84 85 GLY A N 1
ATOM 660 C CA . GLY A 1 85 ? -20.616 8.124 -4.768 1.00 44.84 85 GLY A CA 1
ATOM 661 C C . GLY A 1 85 ? -19.198 7.617 -4.955 1.00 44.84 85 GLY A C 1
ATOM 662 O O . GLY A 1 85 ? -18.376 7.722 -4.045 1.00 44.84 85 GLY A O 1
ATOM 663 N N . ARG A 1 86 ? -18.913 7.063 -6.137 1.00 44.16 86 ARG A N 1
ATOM 664 C CA . ARG A 1 86 ? -17.550 6.922 -6.646 1.00 44.16 86 ARG A CA 1
ATOM 665 C C . ARG A 1 86 ? -16.890 8.299 -6.639 1.00 44.16 86 ARG A C 1
ATOM 667 O O . ARG A 1 86 ? -16.743 8.936 -7.674 1.00 44.16 86 ARG A O 1
ATOM 674 N N . ASP A 1 87 ? -16.369 8.706 -5.491 1.00 44.22 87 ASP A N 1
ATOM 675 C CA . ASP A 1 87 ? -15.117 9.444 -5.430 1.00 44.22 87 ASP A CA 1
ATOM 676 C C . ASP A 1 87 ? -14.007 8.453 -5.812 1.00 44.22 87 ASP A C 1
ATOM 678 O O . ASP A 1 87 ? -13.083 8.148 -5.058 1.00 44.22 87 ASP A O 1
ATOM 682 N N . ASP A 1 88 ? -14.139 7.957 -7.046 1.00 48.91 88 ASP A N 1
ATOM 683 C CA . ASP A 1 88 ? -13.044 7.602 -7.920 1.00 48.91 88 ASP A CA 1
ATOM 684 C C . ASP A 1 88 ? -12.066 8.784 -7.949 1.00 48.91 88 ASP A C 1
ATOM 686 O O . ASP A 1 88 ? -10.885 8.586 -8.143 1.00 48.91 88 ASP A O 1
ATOM 690 N N . ASP A 1 89 ? -12.491 10.016 -7.676 1.00 49.34 89 ASP A N 1
ATOM 691 C CA . ASP A 1 89 ? -11.676 11.209 -7.813 1.00 49.34 89 ASP A CA 1
ATOM 692 C C . ASP A 1 89 ? -10.286 11.118 -7.159 1.00 49.34 89 ASP A C 1
ATOM 694 O O . ASP A 1 89 ? -9.295 11.345 -7.841 1.00 49.34 89 ASP A O 1
ATOM 698 N N . LEU A 1 90 ? -10.146 10.711 -5.890 1.00 52.66 90 LEU A N 1
ATOM 699 C CA . LEU A 1 90 ? -8.821 10.680 -5.253 1.00 52.66 90 LEU A CA 1
ATOM 700 C C . LEU A 1 90 ? -7.947 9.537 -5.793 1.00 52.66 90 LEU A C 1
ATOM 702 O O . LEU A 1 90 ? -6.840 9.786 -6.270 1.00 52.66 90 LEU A O 1
ATOM 706 N N . THR A 1 91 ? -8.432 8.294 -5.754 1.00 48.72 91 THR A N 1
ATOM 707 C CA . THR A 1 91 ? -7.666 7.108 -6.178 1.00 48.72 91 THR A CA 1
ATOM 708 C C . THR A 1 91 ? -7.509 7.050 -7.699 1.00 48.72 91 THR A C 1
ATOM 710 O O . THR A 1 91 ? -6.426 6.754 -8.187 1.00 48.72 91 THR A O 1
ATOM 713 N N . GLN A 1 92 ? -8.534 7.407 -8.473 1.00 46.56 92 GLN A N 1
ATOM 714 C CA . GLN A 1 92 ? -8.528 7.482 -9.937 1.00 46.56 92 GLN A CA 1
ATOM 715 C C . GLN A 1 92 ? -7.784 8.719 -10.451 1.00 46.56 92 GLN A C 1
ATOM 717 O O . GLN A 1 92 ? -6.968 8.530 -11.345 1.00 46.56 92 GLN A O 1
ATOM 722 N N . LYS A 1 93 ? -7.934 9.946 -9.908 1.00 51.41 93 LYS A N 1
ATOM 723 C CA . LYS A 1 93 ? -7.075 11.077 -10.347 1.00 51.41 93 LYS A CA 1
ATOM 724 C C . LYS A 1 93 ? -5.620 10.849 -9.963 1.00 51.41 93 LYS A C 1
ATOM 726 O O . LYS A 1 93 ? -4.732 11.232 -10.723 1.00 51.41 93 LYS A O 1
ATOM 731 N N . ARG A 1 94 ? -5.328 10.229 -8.811 1.00 57.19 94 ARG A N 1
ATOM 732 C CA . ARG A 1 94 ? -3.946 9.889 -8.422 1.00 57.19 94 ARG A CA 1
ATOM 733 C C . ARG A 1 94 ? -3.396 8.730 -9.261 1.00 57.19 94 ARG A C 1
ATOM 735 O O . ARG A 1 94 ? -2.278 8.846 -9.756 1.00 57.19 94 ARG A O 1
ATOM 742 N N . ALA A 1 95 ? -4.188 7.694 -9.545 1.00 46.56 95 ALA A N 1
ATOM 743 C CA . ALA A 1 95 ? -3.810 6.607 -10.454 1.00 46.56 95 ALA A CA 1
ATOM 744 C C . ALA A 1 95 ? -3.601 7.099 -11.895 1.00 46.56 95 ALA A C 1
ATOM 746 O O . ALA A 1 95 ? -2.559 6.814 -12.479 1.00 46.56 95 ALA A O 1
ATOM 747 N N . GLN A 1 96 ? -4.513 7.920 -12.435 1.00 50.16 96 GLN A N 1
ATOM 748 C CA . GLN A 1 96 ? -4.357 8.628 -13.718 1.00 50.16 96 GLN A CA 1
ATOM 749 C C . GLN A 1 96 ? -3.092 9.485 -13.725 1.00 50.16 96 GLN A C 1
ATOM 751 O O . GLN A 1 96 ? -2.474 9.684 -14.773 1.00 50.16 96 GLN A O 1
ATOM 756 N N . ASN A 1 97 ? -2.681 9.976 -12.552 1.00 55.78 97 ASN A N 1
ATOM 757 C CA . ASN A 1 97 ? -1.475 10.761 -12.414 1.00 55.78 97 ASN A CA 1
ATOM 758 C C . ASN A 1 97 ? -0.182 9.969 -12.209 1.00 55.78 97 ASN A C 1
ATOM 760 O O . ASN A 1 97 ? 0.883 10.576 -12.337 1.00 55.78 97 ASN A O 1
ATOM 764 N N . GLY A 1 98 ? -0.250 8.654 -11.994 1.00 55.62 98 GLY A N 1
ATOM 765 C CA . GLY A 1 98 ? 0.919 7.851 -11.650 1.00 55.62 98 GLY A CA 1
ATOM 766 C C . GLY A 1 98 ? 1.402 8.109 -10.220 1.00 55.62 98 GLY A C 1
ATOM 767 O O . GLY A 1 98 ? 2.605 8.162 -9.986 1.00 55.62 98 GLY A O 1
ATOM 768 N N . ALA A 1 99 ? 0.486 8.275 -9.264 1.00 66.56 99 ALA A N 1
ATOM 769 C CA . ALA A 1 99 ? 0.776 8.283 -7.830 1.00 66.56 99 ALA A CA 1
ATOM 770 C C . ALA A 1 99 ? 0.265 6.990 -7.172 1.00 66.56 99 ALA A C 1
ATOM 772 O O . ALA A 1 99 ? -0.753 6.435 -7.588 1.00 66.56 99 ALA A O 1
ATOM 773 N N . ILE A 1 100 ? 0.987 6.502 -6.161 1.00 76.56 100 ILE A N 1
ATOM 774 C CA . ILE A 1 100 ? 0.561 5.371 -5.324 1.00 76.56 100 ILE A CA 1
ATOM 775 C C . ILE A 1 100 ? -0.215 5.956 -4.153 1.00 76.56 100 ILE A C 1
ATOM 777 O O . ILE A 1 100 ? 0.372 6.571 -3.270 1.00 76.56 100 ILE A O 1
ATOM 781 N N . ALA A 1 101 ? -1.537 5.833 -4.186 1.00 75.69 101 ALA A N 1
ATOM 782 C CA . ALA A 1 101 ? -2.411 6.371 -3.157 1.00 75.69 101 ALA A CA 1
ATOM 783 C C . ALA A 1 101 ? -3.708 5.576 -3.078 1.00 75.69 101 ALA A C 1
ATOM 785 O O . ALA A 1 101 ? -4.221 5.132 -4.104 1.00 75.69 101 ALA A O 1
ATOM 786 N N . ASP A 1 102 ? -4.226 5.451 -1.863 1.00 81.75 102 ASP A N 1
ATOM 787 C CA . ASP A 1 102 ? -5.455 4.739 -1.547 1.00 81.75 102 ASP A CA 1
ATOM 788 C C . ASP A 1 102 ? -6.015 5.288 -0.223 1.00 81.75 102 ASP A C 1
ATOM 790 O O . ASP A 1 102 ? -5.238 5.751 0.616 1.00 81.75 102 ASP A O 1
ATOM 794 N N . TYR A 1 103 ? -7.335 5.251 -0.022 1.00 82.38 103 TYR A N 1
ATOM 795 C CA . TYR A 1 103 ? -7.959 5.719 1.222 1.00 82.38 103 TYR A CA 1
ATOM 796 C C . TYR A 1 103 ? -7.508 4.900 2.435 1.00 82.38 103 TYR A C 1
ATOM 798 O O . TYR A 1 103 ? -7.472 5.424 3.547 1.00 82.38 103 TYR A O 1
ATOM 806 N N . PHE A 1 104 ? -7.087 3.649 2.227 1.00 89.06 104 PHE A N 1
ATOM 807 C CA . PHE A 1 104 ? -6.455 2.840 3.267 1.00 89.06 104 PHE A CA 1
ATOM 808 C C . PHE A 1 104 ? -5.224 3.518 3.887 1.00 89.06 104 PHE A C 1
ATOM 810 O O . PHE A 1 104 ? -5.009 3.460 5.095 1.00 89.06 104 PHE A O 1
ATOM 817 N N . PHE A 1 105 ? -4.431 4.227 3.080 1.00 89.00 105 PHE A N 1
ATOM 818 C CA . PHE A 1 105 ? -3.264 4.957 3.573 1.00 89.00 105 PHE A CA 1
ATOM 819 C C . PHE A 1 105 ? -3.637 6.267 4.262 1.00 89.00 105 PHE A C 1
ATOM 821 O O . PHE A 1 105 ? -2.756 6.935 4.775 1.00 89.00 105 PHE A O 1
ATOM 828 N N . GLU A 1 106 ? -4.902 6.671 4.280 1.00 86.31 106 GLU A N 1
ATOM 829 C CA . GLU A 1 106 ? -5.344 7.912 4.922 1.00 86.31 106 GLU A CA 1
ATOM 830 C C . GLU A 1 106 ? -6.000 7.639 6.286 1.00 86.31 106 GLU A C 1
ATOM 832 O O . GLU A 1 106 ? -6.419 8.574 6.961 1.00 86.31 106 GLU A O 1
ATOM 837 N N . LEU A 1 107 ? -6.060 6.374 6.726 1.00 91.69 107 LEU A N 1
ATOM 838 C CA . LEU A 1 107 ? -6.590 6.001 8.037 1.00 91.69 107 LEU A CA 1
ATOM 839 C C . LEU A 1 107 ? -5.730 6.594 9.165 1.00 91.69 107 LEU A C 1
ATOM 841 O O . LEU A 1 107 ? -4.489 6.553 9.121 1.00 91.69 107 LEU A O 1
ATOM 845 N N . ARG A 1 108 ? -6.382 7.148 10.196 1.00 92.62 108 ARG A N 1
ATOM 846 C CA . ARG A 1 108 ? -5.712 7.793 11.338 1.00 92.62 108 ARG A CA 1
ATOM 847 C C . ARG A 1 108 ? -6.266 7.294 12.660 1.00 92.62 108 ARG A C 1
ATOM 849 O O . ARG A 1 108 ? -7.468 7.131 12.836 1.00 92.62 108 ARG A O 1
ATOM 856 N N . THR A 1 109 ? -5.376 7.139 13.630 1.00 93.31 109 THR A N 1
ATOM 857 C CA . THR A 1 109 ? -5.745 6.834 15.018 1.00 93.31 109 THR A CA 1
ATOM 858 C C . THR A 1 109 ? -6.590 7.949 15.626 1.00 93.31 109 THR A C 1
ATOM 860 O O . THR A 1 109 ? -7.496 7.687 16.411 1.00 93.31 109 THR A O 1
ATOM 863 N N . ASP A 1 110 ? -6.335 9.194 15.218 1.00 93.00 110 ASP A N 1
ATOM 864 C CA . ASP A 1 110 ? -7.071 10.374 15.674 1.00 93.00 110 ASP A CA 1
ATOM 865 C C . ASP A 1 110 ? -8.563 10.314 15.326 1.00 93.00 110 ASP A C 1
ATOM 867 O O . ASP A 1 110 ? -9.375 10.874 16.062 1.00 93.00 110 ASP A O 1
ATOM 871 N N . ASP A 1 111 ? -8.939 9.592 14.265 1.00 92.06 111 ASP A N 1
ATOM 872 C CA . ASP A 1 111 ? -10.339 9.409 13.873 1.00 92.06 111 ASP A CA 1
ATOM 873 C C . ASP A 1 111 ? -11.103 8.590 14.931 1.00 92.06 111 ASP A C 1
ATOM 875 O O . ASP A 1 111 ? -12.222 8.949 15.306 1.00 92.06 111 ASP A O 1
ATOM 879 N N . ILE A 1 112 ? -10.463 7.550 15.490 1.00 94.31 112 ILE A N 1
ATOM 880 C CA . ILE A 1 112 ? -10.985 6.770 16.627 1.00 94.31 112 ILE A CA 1
ATOM 881 C C . ILE A 1 112 ? -11.059 7.657 17.871 1.00 94.31 112 ILE A C 1
ATOM 883 O O . ILE A 1 112 ? -12.084 7.708 18.549 1.00 94.31 112 ILE A O 1
ATOM 887 N N . VAL A 1 113 ? -9.980 8.391 18.169 1.00 94.44 113 VAL A N 1
ATOM 888 C CA . VAL A 1 113 ? -9.889 9.242 19.368 1.00 94.44 113 VAL A CA 1
ATOM 889 C C . VAL A 1 113 ? -10.962 10.331 19.361 1.00 94.44 113 VAL A C 1
ATOM 891 O O . VAL A 1 113 ? -11.546 10.625 20.406 1.00 94.44 113 VAL A O 1
ATOM 894 N N . GLN A 1 114 ? -11.235 10.937 18.204 1.00 93.88 114 GLN A N 1
ATOM 895 C CA . GLN A 1 114 ? -12.248 11.979 18.065 1.00 93.88 114 GLN A CA 1
ATOM 896 C C . GLN A 1 114 ? -13.648 11.442 18.384 1.00 93.88 114 GLN A C 1
ATOM 898 O O . GLN A 1 114 ? -14.347 12.028 19.213 1.00 93.88 114 GLN A O 1
ATOM 903 N N . GLN A 1 115 ? -14.031 10.308 17.791 1.00 93.94 115 GLN A N 1
ATOM 904 C CA . GLN A 1 115 ? -15.317 9.658 18.067 1.00 93.94 115 GLN A CA 1
ATOM 905 C C . GLN A 1 115 ? -15.418 9.198 19.526 1.00 93.94 115 GLN A C 1
ATOM 907 O O . GLN A 1 115 ? -16.422 9.435 20.196 1.00 93.94 115 GLN A O 1
ATOM 912 N N . ALA A 1 116 ? -14.350 8.608 20.062 1.00 95.69 116 ALA A N 1
ATOM 913 C CA . ALA A 1 116 ? -14.320 8.136 21.437 1.00 95.69 116 ALA A CA 1
ATOM 914 C C . ALA A 1 116 ? -14.487 9.272 22.462 1.00 95.69 116 ALA A C 1
ATOM 916 O O . ALA A 1 116 ? -15.179 9.101 23.465 1.00 95.69 116 ALA A O 1
ATOM 917 N N . LYS A 1 117 ? -13.902 10.452 22.213 1.00 94.94 117 LYS A N 1
ATOM 918 C CA . LYS A 1 117 ? -14.089 11.636 23.070 1.00 94.94 117 LYS A CA 1
ATOM 919 C C . LYS A 1 117 ? -15.533 12.141 23.050 1.00 94.94 117 LYS A C 1
ATOM 921 O O . LYS A 1 117 ? -16.066 12.429 24.118 1.00 94.94 117 LYS A O 1
ATOM 926 N N . ALA A 1 118 ? -16.175 12.189 21.883 1.00 94.12 118 ALA A N 1
ATOM 927 C CA . ALA A 1 118 ? -17.590 12.555 21.769 1.00 94.12 118 ALA A CA 1
ATOM 928 C C . ALA A 1 118 ? -18.484 11.588 22.574 1.00 94.12 118 ALA A C 1
ATOM 930 O O . ALA A 1 118 ? -19.291 12.008 23.409 1.00 94.12 118 ALA A O 1
ATOM 931 N N . ILE A 1 119 ? -18.256 10.275 22.437 1.00 95.88 119 ILE A N 1
ATOM 932 C CA . ILE A 1 119 ? -18.937 9.239 23.234 1.00 95.88 119 ILE A CA 1
ATOM 933 C C . ILE A 1 119 ? -18.666 9.419 24.736 1.00 95.88 119 ILE A C 1
ATOM 935 O O . ILE A 1 119 ? -19.578 9.287 25.560 1.00 95.88 119 ILE A O 1
ATOM 939 N N . ALA A 1 120 ? -17.419 9.707 25.120 1.00 94.19 120 ALA A N 1
ATOM 940 C CA . ALA A 1 120 ? -17.041 9.894 26.517 1.00 94.19 120 ALA A CA 1
ATOM 941 C C . ALA A 1 120 ? -17.727 11.112 27.156 1.00 94.19 120 ALA A C 1
ATOM 943 O O . ALA A 1 120 ? -18.126 11.030 28.319 1.00 94.19 120 ALA A O 1
ATOM 944 N N . ASN A 1 121 ? -17.936 12.174 26.374 1.00 94.12 121 ASN A N 1
ATOM 945 C CA . ASN A 1 121 ? -18.594 13.417 26.781 1.00 94.12 121 ASN A CA 1
ATOM 946 C C . ASN A 1 121 ? -20.132 13.367 26.709 1.00 94.12 121 ASN A C 1
ATOM 948 O O . ASN A 1 121 ? -20.790 14.330 27.093 1.00 94.12 121 ASN A O 1
ATOM 952 N N . GLY A 1 122 ? -20.717 12.253 26.254 1.00 91.88 122 GLY A N 1
ATOM 953 C CA . GLY A 1 122 ? -22.170 12.068 26.178 1.00 91.88 122 GLY A CA 1
ATOM 954 C C . GLY A 1 122 ? -22.821 12.547 24.877 1.00 91.88 122 GLY A C 1
ATOM 955 O O . GLY A 1 122 ? -24.041 12.479 24.765 1.00 91.88 122 GLY A O 1
ATOM 956 N N . GLU A 1 123 ? -22.035 12.977 23.887 1.00 91.25 123 GLU A N 1
ATOM 957 C CA . GLU A 1 123 ? -22.518 13.373 22.551 1.00 91.25 123 GLU A CA 1
ATOM 958 C C . GLU A 1 123 ? -22.924 12.148 21.707 1.00 91.25 123 GLU A C 1
ATOM 960 O O . GLU A 1 123 ? -23.781 12.236 20.828 1.00 91.25 123 GLU A O 1
ATOM 965 N N . GLY A 1 124 ? -22.366 10.978 22.037 1.00 91.06 124 GLY A N 1
ATOM 966 C CA . GLY A 1 124 ? -22.632 9.710 21.360 1.00 91.06 124 GLY A CA 1
ATOM 967 C C . GLY A 1 124 ? -21.767 9.500 20.116 1.00 91.06 124 GLY A C 1
ATOM 968 O O . GLY A 1 124 ? -20.948 10.340 19.757 1.00 91.06 124 GLY A O 1
ATOM 969 N N . TYR A 1 125 ? -21.924 8.334 19.488 1.00 90.31 125 TYR A N 1
ATOM 970 C CA . TYR A 1 125 ? -21.277 8.019 18.216 1.00 90.31 125 TYR A CA 1
ATOM 971 C C . TYR A 1 125 ? -22.044 8.674 17.061 1.00 90.31 125 TYR A C 1
ATOM 973 O O . TYR A 1 125 ? -23.276 8.557 16.993 1.00 90.31 125 TYR A O 1
ATOM 981 N N . ASP A 1 126 ? -21.319 9.338 16.158 1.00 86.06 126 ASP A N 1
ATOM 982 C CA . ASP A 1 126 ? -21.885 9.929 14.947 1.00 86.06 126 ASP A CA 1
ATOM 983 C C . ASP A 1 126 ? -21.419 9.159 13.698 1.00 86.06 126 ASP A C 1
ATOM 985 O O . ASP A 1 126 ? -20.312 9.400 13.199 1.00 86.06 126 ASP A O 1
ATOM 989 N N . PRO A 1 127 ? -22.262 8.265 13.143 1.00 79.62 127 PRO A N 1
ATOM 990 C CA . PRO A 1 127 ? -21.935 7.534 11.922 1.00 79.62 127 PRO A CA 1
ATOM 991 C C . PRO A 1 127 ? -21.772 8.449 10.695 1.00 79.62 127 PRO A C 1
ATOM 993 O O . PRO A 1 127 ? -21.181 8.034 9.696 1.00 79.62 127 PRO A O 1
ATOM 996 N N . TYR A 1 128 ? -22.286 9.683 10.750 1.00 78.06 128 TYR A N 1
ATOM 997 C CA . TYR A 1 128 ? -22.242 10.656 9.656 1.00 78.06 128 TYR A CA 1
ATOM 998 C C . TYR A 1 128 ? -21.039 11.584 9.717 1.00 78.06 128 TYR A C 1
ATOM 1000 O O . TYR A 1 128 ? -20.821 12.372 8.794 1.00 78.06 128 TYR A O 1
ATOM 1008 N N . HIS A 1 129 ? -20.228 11.474 10.765 1.00 82.69 129 HIS A N 1
ATOM 1009 C CA . HIS A 1 129 ? -19.035 12.281 10.879 1.00 82.69 129 HIS A CA 1
ATOM 1010 C C . HIS A 1 129 ? -18.052 11.936 9.741 1.00 82.69 129 HIS A C 1
ATOM 1012 O O . HIS A 1 129 ? -17.781 10.750 9.511 1.00 82.69 129 HIS A O 1
ATOM 1018 N N . PRO A 1 130 ? -17.435 12.929 9.064 1.00 80.69 130 PRO A N 1
ATOM 1019 C CA . PRO A 1 130 ? -16.547 12.683 7.922 1.00 80.69 130 PRO A CA 1
ATOM 1020 C C . PRO A 1 130 ? -15.406 11.693 8.200 1.00 80.69 130 PRO A C 1
ATOM 1022 O O . PRO A 1 130 ? -15.000 10.937 7.318 1.00 80.69 130 PRO A O 1
ATOM 1025 N N . VAL A 1 131 ? -14.904 11.671 9.439 1.00 82.56 131 VAL A N 1
ATOM 1026 C CA . VAL A 1 131 ? -13.853 10.730 9.866 1.00 82.56 131 VAL A CA 1
ATOM 1027 C C . VAL A 1 131 ? -14.336 9.282 9.909 1.00 82.56 131 VAL A C 1
ATOM 1029 O O . VAL A 1 131 ? -13.622 8.400 9.451 1.00 82.56 131 VAL A O 1
ATOM 1032 N N . ALA A 1 132 ? -15.564 9.032 10.375 1.00 83.81 132 ALA A N 1
ATOM 1033 C CA . ALA A 1 132 ? -16.135 7.691 10.425 1.00 83.81 132 ALA A CA 1
ATOM 1034 C C . ALA A 1 132 ? -16.387 7.166 9.007 1.00 83.81 132 ALA A C 1
ATOM 1036 O O . ALA A 1 132 ? -16.021 6.040 8.680 1.00 83.81 132 ALA A O 1
ATOM 1037 N N . GLN A 1 133 ? -16.926 8.023 8.137 1.00 79.69 133 GLN A N 1
ATOM 1038 C CA . GLN A 1 133 ? -17.140 7.695 6.728 1.00 79.69 133 GLN A CA 1
ATOM 1039 C C . GLN A 1 133 ? -15.827 7.380 6.003 1.00 79.69 133 GLN A C 1
ATOM 1041 O O . GLN A 1 133 ? -15.740 6.369 5.310 1.00 79.69 133 GLN A O 1
ATOM 1046 N N . SER A 1 134 ? -14.797 8.212 6.185 1.00 79.62 134 SER A N 1
ATOM 1047 C CA . SER A 1 134 ? -13.490 8.010 5.544 1.00 79.62 134 SER A CA 1
ATOM 1048 C C . SER A 1 134 ? -12.803 6.738 6.039 1.00 79.62 134 SER A C 1
ATOM 1050 O O . SER A 1 134 ? -12.216 6.012 5.238 1.00 79.62 134 SER A O 1
ATOM 1052 N N . PHE A 1 135 ? -12.922 6.443 7.337 1.00 87.56 135 PHE A N 1
ATOM 1053 C CA . PHE A 1 135 ? -12.333 5.255 7.943 1.00 87.56 135 PHE A CA 1
ATOM 1054 C C . PHE A 1 135 ? -12.947 3.966 7.389 1.00 87.56 135 PHE A C 1
ATOM 1056 O O . PHE A 1 135 ? -12.240 3.100 6.873 1.00 87.56 135 PHE A O 1
ATOM 1063 N N . VAL A 1 136 ? -14.280 3.871 7.428 1.00 85.75 136 VAL A N 1
ATOM 1064 C CA . VAL A 1 136 ? -15.017 2.716 6.896 1.00 85.75 136 VAL A CA 1
ATOM 1065 C C . VAL A 1 136 ? -14.753 2.561 5.399 1.00 85.75 136 VAL A C 1
ATOM 1067 O O . VAL A 1 136 ? -14.444 1.459 4.948 1.00 85.75 136 VAL A O 1
ATOM 1070 N N . LYS A 1 137 ? -14.783 3.660 4.632 1.00 81.88 137 LYS A N 1
ATOM 1071 C CA . LYS A 1 137 ? -14.490 3.647 3.192 1.00 81.88 137 LYS A CA 1
ATOM 1072 C C . LYS A 1 137 ? -13.093 3.100 2.893 1.00 81.88 137 LYS A C 1
ATOM 1074 O O . LYS A 1 137 ? -12.971 2.232 2.034 1.00 81.88 137 LYS A O 1
ATOM 1079 N N . GLY A 1 138 ? -12.061 3.571 3.596 1.00 85.62 138 GLY A N 1
ATOM 1080 C CA . GLY A 1 138 ? -10.682 3.127 3.372 1.00 85.62 138 GLY A CA 1
ATOM 1081 C C . GLY A 1 138 ? -10.484 1.634 3.623 1.00 85.62 138 GLY A C 1
ATOM 1082 O O . GLY A 1 138 ? -9.794 0.969 2.855 1.00 85.62 138 GLY A O 1
ATOM 1083 N N . LEU A 1 139 ? -11.139 1.083 4.647 1.00 89.31 139 LEU A N 1
ATOM 1084 C CA . LEU A 1 139 ? -11.091 -0.353 4.927 1.00 89.31 139 LEU A CA 1
ATOM 1085 C C . LEU A 1 139 ? -11.875 -1.181 3.910 1.00 89.31 139 LEU A C 1
ATOM 1087 O O . LEU A 1 139 ? -11.360 -2.190 3.430 1.00 89.31 139 LEU A O 1
ATOM 1091 N N . CYS A 1 140 ? -13.084 -0.747 3.548 1.00 84.44 140 CYS A N 1
ATOM 1092 C CA . CYS A 1 140 ? -13.915 -1.462 2.578 1.00 84.44 140 CYS A CA 1
ATOM 1093 C C . CYS A 1 140 ? -13.254 -1.496 1.195 1.00 84.44 140 CYS A C 1
ATOM 1095 O O . CYS A 1 140 ? -13.192 -2.543 0.562 1.00 84.44 140 CYS A O 1
ATOM 1097 N N . GLN A 1 141 ? -12.684 -0.377 0.742 1.00 81.00 141 GLN A N 1
ATOM 1098 C CA . GLN A 1 141 ? -11.980 -0.330 -0.543 1.00 81.00 141 GLN A CA 1
ATOM 1099 C C . GLN A 1 141 ? -10.729 -1.214 -0.573 1.00 81.00 141 GLN A C 1
ATOM 1101 O O . GLN A 1 141 ? -10.371 -1.729 -1.632 1.00 81.00 141 GLN A O 1
ATOM 1106 N N . TRP A 1 142 ? -10.064 -1.393 0.570 1.00 87.62 142 TRP A N 1
ATOM 1107 C CA . TRP A 1 142 ? -8.872 -2.228 0.648 1.00 87.62 142 TRP A CA 1
ATOM 1108 C C . TRP A 1 142 ? -9.204 -3.717 0.763 1.00 87.62 142 TRP A C 1
ATOM 1110 O O . TRP A 1 142 ? -8.630 -4.525 0.038 1.00 87.62 142 TRP A O 1
ATOM 1120 N N . PHE A 1 143 ? -10.113 -4.104 1.660 1.00 84.75 143 PHE A N 1
ATOM 1121 C CA . PHE A 1 143 ? -10.335 -5.515 1.988 1.00 84.75 143 PHE A CA 1
ATOM 1122 C C . PHE A 1 143 ? -11.564 -6.141 1.318 1.00 84.75 143 PHE A C 1
ATOM 1124 O O . PHE A 1 143 ? -11.465 -7.296 0.913 1.00 84.75 143 PHE A O 1
ATOM 1131 N N . SER A 1 144 ? -12.688 -5.425 1.190 1.00 72.19 144 SER A N 1
ATOM 1132 C CA . SER A 1 144 ? -13.876 -5.807 0.400 1.00 72.19 144 SER A CA 1
ATOM 1133 C C . SER A 1 144 ? -15.019 -4.804 0.615 1.00 72.19 144 SER A C 1
ATOM 1135 O O . SER A 1 144 ? -15.275 -4.389 1.746 1.00 72.19 144 SER A O 1
ATOM 1137 N N . GLU A 1 145 ? -15.762 -4.469 -0.444 1.00 60.19 145 GLU A N 1
ATOM 1138 C CA . GLU A 1 145 ? -16.957 -3.612 -0.363 1.00 60.19 145 GLU A CA 1
ATOM 1139 C C . GLU A 1 145 ? -18.181 -4.339 0.226 1.00 60.19 145 GLU A C 1
ATOM 1141 O O . GLU A 1 145 ? -19.068 -3.691 0.782 1.00 60.19 145 GLU A O 1
ATOM 1146 N N . ASP A 1 146 ? -18.212 -5.676 0.165 1.00 61.44 146 ASP A N 1
ATOM 1147 C CA . ASP A 1 146 ? -19.366 -6.494 0.578 1.00 61.44 146 ASP A CA 1
ATOM 1148 C C . ASP A 1 146 ? -19.582 -6.538 2.104 1.00 61.44 146 ASP A C 1
ATOM 1150 O O . ASP A 1 146 ? -20.612 -7.025 2.569 1.00 61.44 146 ASP A O 1
ATOM 1154 N N . ASP A 1 147 ? -18.629 -6.024 2.889 1.00 66.06 147 ASP A N 1
ATOM 1155 C CA . ASP A 1 147 ? -18.604 -6.143 4.353 1.00 66.06 147 ASP A CA 1
ATOM 1156 C C . ASP A 1 147 ? -18.753 -4.794 5.086 1.00 66.06 147 ASP A C 1
ATOM 1158 O O . ASP A 1 147 ? -18.386 -4.636 6.252 1.00 66.06 147 ASP A O 1
ATOM 1162 N N . SER A 1 148 ? -19.308 -3.781 4.408 1.00 75.31 148 SER A N 1
ATOM 1163 C CA . SER A 1 148 ? -19.353 -2.402 4.916 1.00 75.31 148 SER A CA 1
ATOM 1164 C C . SER A 1 148 ? -20.067 -2.248 6.261 1.00 75.31 148 SER A C 1
ATOM 1166 O O . SER A 1 148 ? -19.697 -1.392 7.064 1.00 75.31 148 SER A O 1
ATOM 1168 N N . GLN A 1 149 ? -21.091 -3.068 6.515 1.00 78.69 149 GLN A N 1
ATOM 1169 C CA . GLN A 1 149 ? -21.832 -3.041 7.775 1.00 78.69 149 GLN A CA 1
ATOM 1170 C C . GLN A 1 149 ? -20.992 -3.591 8.932 1.00 78.69 149 GLN A C 1
ATOM 1172 O O . GLN A 1 149 ? -20.905 -2.945 9.971 1.00 78.69 149 GLN A O 1
ATOM 1177 N N . SER A 1 150 ? -20.331 -4.734 8.734 1.00 84.25 150 SER A N 1
ATOM 1178 C CA . SER A 1 150 ? -19.449 -5.334 9.741 1.00 84.25 150 SER A CA 1
ATOM 1179 C C . SER A 1 150 ? -18.295 -4.398 10.096 1.00 84.25 150 SER A C 1
ATOM 1181 O O . SER A 1 150 ? -17.999 -4.176 11.271 1.00 84.25 150 SER A O 1
ATOM 1183 N N . VAL A 1 151 ? -17.683 -3.768 9.086 1.00 88.94 151 VAL A N 1
ATOM 1184 C CA . VAL A 1 151 ? -16.610 -2.782 9.279 1.00 88.94 151 VAL A CA 1
ATOM 1185 C C . VAL A 1 151 ? -17.098 -1.573 10.077 1.00 88.94 151 VAL A C 1
ATOM 1187 O O . VAL A 1 151 ? -16.412 -1.138 11.004 1.00 88.94 151 VAL A O 1
ATOM 1190 N N . ALA A 1 152 ? -18.273 -1.032 9.747 1.00 86.50 152 ALA A N 1
ATOM 1191 C CA . ALA A 1 152 ? -18.846 0.107 10.460 1.00 86.50 152 ALA A CA 1
ATOM 1192 C C . ALA A 1 152 ? -19.186 -0.234 11.917 1.00 86.50 152 ALA A C 1
ATOM 1194 O O . ALA A 1 152 ? -18.799 0.508 12.821 1.00 86.50 152 ALA A O 1
ATOM 1195 N N . ASP A 1 153 ? -19.843 -1.372 12.150 1.00 88.44 153 ASP A N 1
ATOM 1196 C CA . ASP A 1 153 ? -20.203 -1.834 13.493 1.00 88.44 153 ASP A CA 1
ATOM 1197 C C . ASP A 1 153 ? -18.955 -2.081 14.347 1.00 88.44 153 ASP A C 1
ATOM 1199 O O . ASP A 1 153 ? -18.903 -1.696 15.517 1.00 88.44 153 ASP A O 1
ATOM 1203 N N . THR A 1 154 ? -17.914 -2.660 13.748 1.00 92.94 154 THR A N 1
ATOM 1204 C CA . THR A 1 154 ? -16.634 -2.891 14.422 1.00 92.94 154 THR A CA 1
ATOM 1205 C C . THR A 1 154 ? -15.942 -1.570 14.749 1.00 92.94 154 THR A C 1
ATOM 1207 O O . THR A 1 154 ? -15.466 -1.386 15.867 1.00 92.94 154 THR A O 1
ATOM 1210 N N . PHE A 1 155 ? -15.925 -0.605 13.827 1.00 93.50 155 PHE A N 1
ATOM 1211 C CA . PHE A 1 155 ? -15.347 0.714 14.086 1.00 93.50 155 PHE A CA 1
ATOM 1212 C C . PHE A 1 155 ? -16.087 1.470 15.205 1.00 93.50 155 PHE A C 1
ATOM 1214 O O . PHE A 1 155 ? -15.448 2.066 16.075 1.00 93.50 155 PHE A O 1
ATOM 1221 N N . GLU A 1 156 ? -17.420 1.414 15.238 1.00 94.44 156 GLU A N 1
ATOM 1222 C CA . GLU A 1 156 ? -18.221 1.953 16.345 1.00 94.44 156 GLU A CA 1
ATOM 1223 C C . GLU A 1 156 ? -17.889 1.253 17.671 1.00 94.44 156 GLU A C 1
ATOM 1225 O O . GLU A 1 156 ? -17.656 1.927 18.679 1.00 94.44 156 GLU A O 1
ATOM 1230 N N . ALA A 1 157 ? -17.787 -0.080 17.673 1.00 95.88 157 ALA A N 1
ATOM 1231 C CA . ALA A 1 157 ? -17.400 -0.853 18.851 1.00 95.88 157 ALA A CA 1
ATOM 1232 C C . ALA A 1 157 ? -16.010 -0.454 19.376 1.00 95.88 157 ALA A C 1
ATOM 1234 O O . ALA A 1 157 ? -15.858 -0.223 20.577 1.00 95.88 157 ALA A O 1
ATOM 1235 N N . VAL A 1 158 ? -15.031 -0.266 18.485 1.00 96.88 158 VAL A N 1
ATOM 1236 C CA . VAL A 1 158 ? -13.690 0.245 18.819 1.00 96.88 158 VAL A CA 1
ATOM 1237 C C . VAL A 1 158 ? -13.773 1.626 19.476 1.00 96.88 158 VAL A C 1
ATOM 1239 O O . VAL A 1 158 ? -13.140 1.866 20.506 1.00 96.88 158 VAL A O 1
ATOM 1242 N N . CYS A 1 159 ? -14.580 2.539 18.926 1.00 96.62 159 CYS A N 1
ATOM 1243 C CA . CYS A 1 159 ? -14.768 3.876 19.496 1.00 96.62 159 CYS A CA 1
ATOM 1244 C C . CYS A 1 159 ? -15.406 3.817 20.895 1.00 96.62 159 CYS A C 1
ATOM 1246 O O . CYS A 1 159 ? -15.004 4.560 21.794 1.00 96.62 159 CYS A O 1
ATOM 1248 N N . HIS A 1 160 ? -16.373 2.920 21.103 1.00 97.62 160 HIS A N 1
ATOM 1249 C CA . HIS A 1 160 ? -17.004 2.694 22.403 1.00 97.62 160 HIS A CA 1
ATOM 1250 C C . HIS A 1 160 ? -16.058 2.057 23.427 1.00 97.62 160 HIS A C 1
ATOM 1252 O O . HIS A 1 160 ? -16.059 2.480 24.585 1.00 97.62 160 HIS A O 1
ATOM 1258 N N . GLU A 1 161 ? -15.241 1.085 23.020 1.00 97.81 161 GLU A N 1
ATOM 1259 C CA . GLU A 1 161 ? -14.209 0.484 23.867 1.00 97.81 161 GLU A CA 1
ATOM 1260 C C . GLU A 1 161 ? -13.199 1.548 24.314 1.00 97.81 161 GLU A C 1
ATOM 1262 O O . GLU A 1 161 ? -12.982 1.733 25.515 1.00 97.81 161 GLU A O 1
ATOM 1267 N N . TYR A 1 162 ? -12.671 2.327 23.364 1.00 97.62 162 TYR A N 1
ATOM 1268 C CA . TYR A 1 162 ? -11.743 3.422 23.643 1.00 97.62 162 TYR A CA 1
ATOM 1269 C C . TYR A 1 162 ? -12.367 4.450 24.600 1.00 97.62 162 TYR A C 1
ATOM 1271 O O . TYR A 1 162 ? -11.748 4.852 25.586 1.00 97.62 162 TYR A O 1
ATOM 1279 N N . ALA A 1 163 ? -13.622 4.848 24.363 1.00 97.12 163 ALA A N 1
ATOM 1280 C CA . ALA A 1 163 ? -14.350 5.774 25.229 1.00 97.12 163 ALA A CA 1
ATOM 1281 C C . ALA A 1 163 ? -14.572 5.216 26.644 1.00 97.12 163 ALA A C 1
ATOM 1283 O O . ALA A 1 163 ? -14.508 5.961 27.624 1.00 97.12 163 ALA A O 1
ATOM 1284 N N . GLY A 1 164 ? -14.842 3.913 26.764 1.00 96.88 164 GLY A N 1
ATOM 1285 C CA . GLY A 1 164 ? -15.004 3.227 28.044 1.00 96.88 164 GLY A CA 1
ATOM 1286 C C . GLY A 1 164 ? -13.735 3.285 28.889 1.00 96.88 164 GLY A C 1
ATOM 1287 O O . GLY A 1 164 ? -13.807 3.586 30.080 1.00 96.88 164 GLY A O 1
ATOM 1288 N N . ILE A 1 165 ? -12.577 3.082 28.259 1.00 96.25 165 ILE A N 1
ATOM 1289 C CA . ILE A 1 165 ? -11.278 3.188 28.925 1.00 96.25 165 ILE A CA 1
ATOM 1290 C C . ILE A 1 165 ? -10.948 4.658 29.249 1.00 96.25 165 ILE A C 1
ATOM 1292 O O . ILE A 1 165 ? -10.531 4.954 30.365 1.00 96.25 165 ILE A O 1
ATOM 1296 N N . LEU A 1 166 ? -11.224 5.608 28.345 1.00 94.69 166 LEU A N 1
ATOM 1297 C CA . LEU A 1 166 ? -11.030 7.044 28.615 1.00 94.69 166 LEU A CA 1
ATOM 1298 C C . LEU A 1 166 ? -11.743 7.510 29.893 1.00 94.69 166 LEU A C 1
ATOM 1300 O O . LEU A 1 166 ? -11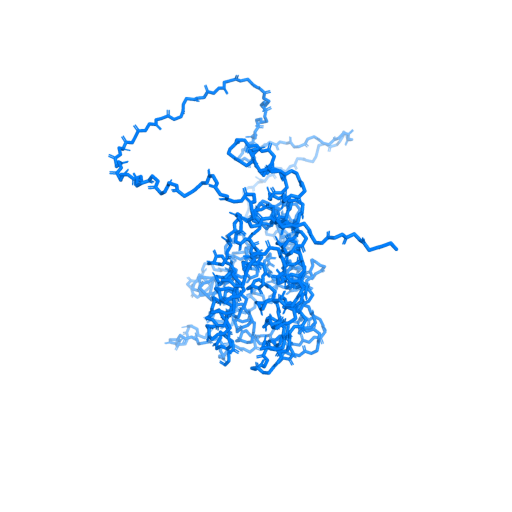.198 8.309 30.657 1.00 94.69 166 LEU A O 1
ATOM 1304 N N . LYS A 1 167 ? -12.947 6.991 30.165 1.00 93.06 167 LYS A N 1
ATOM 1305 C CA . LYS A 1 167 ? -13.725 7.323 31.372 1.00 93.06 167 LYS A CA 1
ATOM 1306 C C . LYS A 1 167 ? -13.054 6.888 32.677 1.00 93.06 167 LYS A C 1
ATOM 1308 O O . LYS A 1 167 ? -13.412 7.410 33.730 1.00 93.06 167 LYS A O 1
ATOM 1313 N N . THR A 1 168 ? -12.073 5.985 32.636 1.00 93.25 168 THR A N 1
ATOM 1314 C CA . THR A 1 168 ? -11.287 5.604 33.820 1.00 93.25 168 THR A CA 1
ATOM 1315 C C . THR A 1 168 ? -10.139 6.577 34.109 1.00 93.25 168 THR A C 1
ATOM 1317 O O . THR A 1 168 ? -9.388 6.360 35.057 1.00 93.25 168 THR A O 1
ATOM 1320 N N . GLY A 1 169 ? -9.973 7.632 33.299 1.00 90.69 169 GLY A N 1
ATOM 1321 C CA . GLY A 1 169 ? -8.880 8.603 33.410 1.00 90.69 169 GLY A CA 1
ATOM 1322 C C . GLY A 1 169 ? -7.567 8.152 32.759 1.00 90.69 169 GLY A C 1
ATOM 1323 O O . GLY A 1 169 ? -6.547 8.815 32.936 1.00 90.69 169 GLY A O 1
ATOM 1324 N N . TYR A 1 170 ? -7.580 7.041 32.018 1.00 92.00 170 TYR A N 1
ATOM 1325 C CA . TYR A 1 170 ? -6.433 6.520 31.276 1.00 92.00 170 TYR A CA 1
ATOM 1326 C C . TYR A 1 170 ? -6.609 6.780 29.777 1.00 92.00 170 TYR A C 1
ATOM 1328 O O . TYR A 1 170 ? -7.692 6.560 29.244 1.00 92.00 170 TYR A O 1
ATOM 1336 N N . THR A 1 171 ? -5.553 7.229 29.093 1.00 92.44 171 THR A N 1
ATOM 1337 C CA . THR A 1 171 ? -5.549 7.379 27.629 1.00 92.44 171 THR A CA 1
ATOM 1338 C C . THR A 1 171 ? -5.054 6.077 26.991 1.00 92.44 171 THR A C 1
ATOM 1340 O O . THR A 1 171 ? -3.868 5.779 27.138 1.00 92.44 171 THR A O 1
ATOM 1343 N N . PRO A 1 172 ? -5.914 5.323 26.281 1.00 91.06 172 PRO A N 1
ATOM 1344 C CA . PRO A 1 172 ? -5.539 4.054 25.663 1.00 91.06 172 PRO A CA 1
ATOM 1345 C C . PRO A 1 172 ? -4.520 4.217 24.539 1.00 91.06 172 PRO A C 1
ATOM 1347 O O . PRO A 1 172 ? -4.617 5.130 23.709 1.00 91.06 172 PRO A O 1
ATOM 1350 N N . THR A 1 173 ? -3.599 3.266 24.463 1.00 92.06 173 THR A N 1
ATOM 1351 C CA . THR A 1 173 ? -2.845 2.934 23.253 1.00 92.06 173 THR A CA 1
ATOM 1352 C C . THR A 1 173 ? -3.642 1.949 22.388 1.00 92.06 173 THR A C 1
ATOM 1354 O O . THR A 1 173 ? -4.602 1.337 22.852 1.00 92.06 173 THR A O 1
ATOM 1357 N N . LEU A 1 174 ? -3.262 1.772 21.115 1.00 88.88 174 LEU A N 1
ATOM 1358 C CA . LEU A 1 174 ? -3.966 0.840 20.218 1.00 88.88 174 LEU A CA 1
ATOM 1359 C C . LEU A 1 174 ? -3.913 -0.613 20.710 1.00 88.88 174 LEU A C 1
ATOM 1361 O O . LEU A 1 174 ? -4.854 -1.363 20.485 1.00 88.88 174 LEU A O 1
ATOM 1365 N N . SER A 1 175 ? -2.833 -0.993 21.396 1.00 91.50 175 SER A N 1
ATOM 1366 C CA . SER A 1 175 ? -2.641 -2.341 21.939 1.00 91.50 175 SER A CA 1
ATOM 1367 C C . SER A 1 175 ? -3.496 -2.630 23.176 1.00 91.50 175 SER A C 1
ATOM 1369 O O . SER A 1 175 ? -3.592 -3.784 23.584 1.00 91.50 175 SER A O 1
ATOM 1371 N N . ASP A 1 176 ? -4.116 -1.607 23.777 1.00 93.44 176 ASP A N 1
ATOM 1372 C CA . ASP A 1 176 ? -5.050 -1.787 24.894 1.00 93.44 176 ASP A CA 1
ATOM 1373 C C . ASP A 1 176 ? -6.451 -2.210 24.422 1.00 93.44 176 ASP A C 1
ATOM 1375 O O . ASP A 1 176 ? -7.265 -2.660 25.232 1.00 93.44 176 ASP A O 1
ATOM 1379 N N . LEU A 1 177 ? -6.734 -2.058 23.123 1.00 95.88 177 LEU A N 1
ATOM 1380 C CA . LEU A 1 177 ? -8.015 -2.389 22.507 1.00 95.88 177 LEU A CA 1
ATOM 1381 C C . LEU A 1 177 ? -8.078 -3.886 22.198 1.00 95.88 177 LEU A C 1
ATOM 1383 O O . LEU A 1 177 ? -7.153 -4.457 21.622 1.00 95.88 177 LEU A O 1
ATOM 1387 N N . LYS A 1 178 ? -9.186 -4.521 22.579 1.00 96.31 178 LYS A N 1
ATOM 1388 C CA . LYS A 1 178 ? -9.438 -5.956 22.391 1.00 96.31 178 LYS A CA 1
ATOM 1389 C C . LYS A 1 178 ? -10.320 -6.244 21.187 1.00 96.31 178 LYS A C 1
ATOM 1391 O O . LYS A 1 178 ? -10.378 -7.391 20.749 1.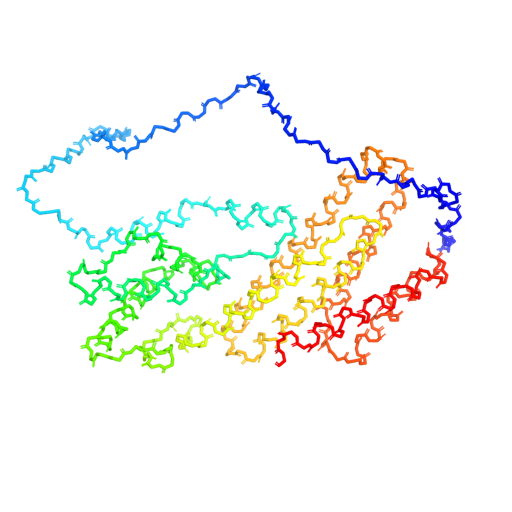00 96.31 178 LYS A O 1
ATOM 1396 N N . THR A 1 179 ? -11.055 -5.243 20.711 1.00 96.44 179 THR A N 1
ATOM 1397 C CA . THR A 1 179 ? -11.873 -5.372 19.509 1.00 96.44 179 THR A CA 1
ATOM 1398 C C . THR A 1 179 ? -10.971 -5.594 18.298 1.00 96.44 179 THR A C 1
ATOM 1400 O O . THR A 1 179 ? -10.004 -4.861 18.096 1.00 96.44 179 THR A O 1
ATOM 1403 N N . ASN A 1 180 ? -11.316 -6.589 17.485 1.00 95.19 180 ASN A N 1
ATOM 1404 C CA . ASN A 1 180 ? -10.606 -6.937 16.262 1.00 95.19 180 ASN A CA 1
ATOM 1405 C C . ASN A 1 180 ? -11.499 -6.691 15.049 1.00 95.19 180 ASN A C 1
ATOM 1407 O O . ASN A 1 180 ? -12.724 -6.772 15.144 1.00 95.19 180 ASN A O 1
ATOM 1411 N N . PHE A 1 181 ? -10.869 -6.423 13.910 1.00 93.19 181 PHE A N 1
ATOM 1412 C CA . PHE A 1 181 ? -11.532 -6.498 12.616 1.00 93.19 181 PHE A CA 1
ATOM 1413 C C . PHE A 1 181 ? -11.412 -7.905 12.044 1.00 93.19 181 PHE A C 1
ATOM 1415 O O . PHE A 1 181 ? -10.347 -8.512 12.119 1.00 93.19 181 PHE A O 1
ATOM 1422 N N . SER A 1 182 ? -12.475 -8.380 11.399 1.00 91.81 182 SER A N 1
ATOM 1423 C CA . SER A 1 182 ? -12.451 -9.630 10.645 1.00 91.81 182 SER A CA 1
ATOM 1424 C C . SER A 1 182 ? -12.250 -9.322 9.164 1.00 91.81 182 SER A C 1
ATOM 1426 O O . SER A 1 182 ? -13.110 -8.716 8.531 1.00 91.81 182 SER A O 1
ATOM 1428 N N . PHE A 1 183 ? -11.112 -9.719 8.598 1.00 90.56 183 PHE A N 1
ATOM 1429 C CA . PHE A 1 183 ? -10.803 -9.536 7.180 1.00 90.56 183 PHE A CA 1
ATOM 1430 C C . PHE A 1 183 ? -10.271 -10.828 6.583 1.00 90.56 183 PHE A C 1
ATOM 1432 O O . PHE A 1 183 ? -9.417 -11.489 7.161 1.00 90.56 183 PHE A O 1
ATOM 1439 N N . CYS A 1 184 ? -10.737 -11.187 5.385 1.00 88.62 184 CYS A N 1
ATOM 1440 C CA . CYS A 1 184 ? -10.271 -12.388 4.680 1.00 88.62 184 CYS A CA 1
ATOM 1441 C C . CYS A 1 184 ? -10.407 -13.693 5.503 1.00 88.62 184 CYS A C 1
ATOM 1443 O O . CYS A 1 184 ? -9.647 -14.636 5.285 1.00 88.62 184 CYS A O 1
ATOM 1445 N N . GLY A 1 185 ? -11.370 -13.755 6.434 1.00 87.12 185 GLY A N 1
ATOM 1446 C CA . GLY A 1 185 ? -11.554 -14.885 7.354 1.00 87.12 185 GLY A CA 1
ATOM 1447 C C . GLY A 1 185 ? -10.544 -14.943 8.507 1.00 87.12 185 GLY A C 1
ATOM 1448 O O . GLY A 1 185 ? -10.431 -15.981 9.158 1.00 87.12 185 GLY A O 1
ATOM 1449 N N . GLU A 1 186 ? -9.802 -13.861 8.743 1.00 91.50 186 GLU A N 1
ATOM 1450 C CA . GLU A 1 186 ? -8.777 -13.725 9.777 1.00 91.50 186 GLU A CA 1
ATOM 1451 C C . GLU A 1 186 ? -9.115 -12.531 10.691 1.00 91.50 186 GLU A C 1
ATOM 1453 O O . GLU A 1 186 ? -9.603 -11.501 10.229 1.00 91.50 186 GLU A O 1
ATOM 1458 N N . GLU A 1 187 ? -8.848 -12.666 11.991 1.00 93.56 187 GLU A N 1
ATOM 1459 C CA . GLU A 1 187 ? -9.005 -11.579 12.965 1.00 93.56 187 GLU A CA 1
ATOM 1460 C C . GLU A 1 187 ? -7.723 -10.749 13.038 1.00 93.56 187 GLU A C 1
ATOM 1462 O O . GLU A 1 187 ? -6.634 -11.306 13.186 1.00 93.56 187 GLU A O 1
ATOM 1467 N N . ILE A 1 188 ? -7.863 -9.428 12.973 1.00 94.00 188 ILE A N 1
ATOM 1468 C CA . ILE A 1 188 ? -6.768 -8.459 12.955 1.00 94.00 188 ILE A CA 1
ATOM 1469 C C . ILE A 1 188 ? -6.979 -7.446 14.073 1.00 94.00 188 ILE A C 1
ATOM 1471 O O . ILE A 1 188 ? -8.018 -6.783 14.144 1.00 94.00 188 ILE A O 1
ATOM 1475 N N . SER A 1 189 ? -5.977 -7.307 14.940 1.00 95.75 189 SER A N 1
ATOM 1476 C CA . SER A 1 189 ? -6.001 -6.300 16.000 1.00 95.75 189 SER A CA 1
ATOM 1477 C C . SER A 1 189 ? -5.895 -4.881 15.440 1.00 95.75 189 SER A C 1
ATOM 1479 O O . SER A 1 189 ? -5.363 -4.645 14.352 1.00 95.75 189 SER A O 1
ATOM 1481 N N . ILE A 1 190 ? -6.344 -3.893 16.218 1.00 95.62 190 ILE A N 1
ATOM 1482 C CA . ILE A 1 190 ? -6.232 -2.480 15.826 1.00 95.62 190 ILE A CA 1
ATOM 1483 C C . ILE A 1 190 ? -4.770 -2.066 15.633 1.00 95.62 190 ILE A C 1
ATOM 1485 O O . ILE A 1 190 ? -4.465 -1.328 14.698 1.00 95.62 190 ILE A O 1
ATOM 1489 N N . SER A 1 191 ? -3.852 -2.557 16.470 1.00 95.19 191 SER A N 1
ATOM 1490 C CA . SER A 1 191 ? -2.419 -2.299 16.292 1.00 95.19 191 SER A CA 1
ATOM 1491 C C . SER A 1 191 ? -1.886 -2.859 14.973 1.00 95.19 191 SER A C 1
ATOM 1493 O O . SER A 1 191 ? -1.256 -2.119 14.225 1.00 95.19 191 SER A O 1
ATOM 1495 N N . GLU A 1 192 ? -2.202 -4.115 14.639 1.00 94.88 192 GLU A N 1
ATOM 1496 C CA . GLU A 1 192 ? -1.749 -4.733 13.384 1.00 94.88 192 GLU A CA 1
ATOM 1497 C C . GLU A 1 192 ? -2.329 -4.017 12.158 1.00 94.88 192 GLU A C 1
ATOM 1499 O O . GLU A 1 192 ? -1.628 -3.809 11.166 1.00 94.88 192 GLU A O 1
ATOM 1504 N N . LEU A 1 193 ? -3.593 -3.578 12.230 1.00 95.69 193 LEU A N 1
ATOM 1505 C CA . LEU A 1 193 ? -4.207 -2.768 11.180 1.00 95.69 193 LEU A CA 1
ATOM 1506 C C . LEU A 1 193 ? -3.407 -1.485 10.921 1.00 95.69 193 LEU A C 1
ATOM 1508 O O . LEU A 1 193 ? -3.105 -1.162 9.771 1.00 95.69 193 LEU A O 1
ATOM 1512 N N . PHE A 1 194 ? -3.047 -0.755 11.976 1.00 96.06 194 PHE A N 1
ATOM 1513 C CA . PHE A 1 194 ? -2.309 0.497 11.829 1.00 96.06 194 PHE A CA 1
ATOM 1514 C C . PHE A 1 194 ? -0.838 0.301 11.451 1.00 96.06 194 PHE A C 1
ATOM 1516 O O . PHE A 1 194 ? -0.298 1.150 10.740 1.00 96.06 194 PHE A O 1
ATOM 1523 N N . ASP A 1 195 ? -0.219 -0.824 11.812 1.00 95.44 195 ASP A N 1
ATOM 1524 C CA . ASP A 1 195 ? 1.103 -1.196 11.299 1.00 95.44 195 ASP A CA 1
ATOM 1525 C C . ASP A 1 195 ? 1.071 -1.384 9.770 1.00 95.44 195 ASP A C 1
ATOM 1527 O O . ASP A 1 195 ? 1.963 -0.903 9.063 1.00 95.44 195 ASP A O 1
ATOM 1531 N N . MET A 1 196 ? 0.010 -2.005 9.234 1.00 95.88 196 MET A N 1
ATOM 1532 C CA . MET A 1 196 ? -0.195 -2.134 7.783 1.00 95.88 196 MET A CA 1
ATOM 1533 C C . MET A 1 196 ? -0.440 -0.790 7.098 1.00 95.88 196 MET A C 1
ATOM 1535 O O . MET A 1 196 ? 0.123 -0.530 6.029 1.00 95.88 196 MET A O 1
ATOM 1539 N N . VAL A 1 197 ? -1.265 0.071 7.699 1.00 95.44 197 VAL A N 1
ATOM 1540 C CA . VAL A 1 197 ? -1.515 1.431 7.196 1.00 95.44 197 VAL A CA 1
ATOM 1541 C C . VAL A 1 197 ? -0.206 2.216 7.119 1.00 95.44 197 VAL A C 1
ATOM 1543 O O . VAL A 1 197 ? 0.076 2.848 6.101 1.00 95.44 197 VAL A O 1
ATOM 1546 N N . GLU A 1 198 ? 0.620 2.149 8.161 1.00 95.31 198 GLU A N 1
ATOM 1547 C CA . GLU A 1 198 ? 1.904 2.847 8.224 1.00 95.31 198 GLU A CA 1
ATOM 1548 C C . GLU A 1 198 ? 2.909 2.310 7.197 1.00 95.31 198 GLU A C 1
ATOM 1550 O O . GLU A 1 198 ? 3.587 3.087 6.518 1.00 95.31 198 GLU A O 1
ATOM 1555 N N . ALA A 1 199 ? 2.982 0.988 7.017 1.00 94.88 199 ALA A N 1
ATOM 1556 C CA . ALA A 1 199 ? 3.792 0.386 5.961 1.00 94.88 199 ALA A CA 1
ATOM 1557 C C . ALA A 1 199 ? 3.350 0.875 4.569 1.00 94.88 199 ALA A C 1
ATOM 1559 O O . ALA A 1 199 ? 4.183 1.307 3.767 1.00 94.88 199 ALA A O 1
ATOM 1560 N N . GLY A 1 200 ? 2.039 0.878 4.302 1.00 92.25 200 GLY A N 1
ATOM 1561 C CA . GLY A 1 200 ? 1.451 1.405 3.070 1.00 92.25 200 GLY A CA 1
ATOM 1562 C C . GLY A 1 200 ? 1.792 2.878 2.822 1.00 92.25 200 GLY A C 1
ATOM 1563 O O . GLY A 1 200 ? 2.280 3.220 1.741 1.00 92.25 200 GLY A O 1
ATOM 1564 N N . LYS A 1 201 ? 1.634 3.736 3.841 1.00 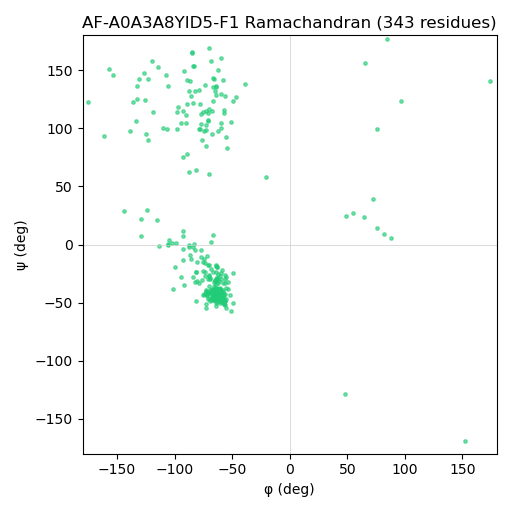90.38 201 LYS A N 1
ATOM 1565 C CA . LYS A 1 201 ? 2.001 5.165 3.805 1.00 90.38 201 LYS A CA 1
ATOM 1566 C C . LYS A 1 201 ? 3.469 5.371 3.447 1.00 90.38 201 LYS A C 1
ATOM 1568 O O . LYS A 1 201 ? 3.768 6.079 2.487 1.00 90.38 201 LYS A O 1
ATOM 1573 N N . LYS A 1 202 ? 4.391 4.704 4.151 1.00 91.50 202 LYS A N 1
ATOM 1574 C CA . LYS A 1 202 ? 5.837 4.799 3.881 1.00 91.50 202 LYS A CA 1
ATOM 1575 C C . LYS A 1 202 ? 6.170 4.432 2.436 1.00 91.50 202 LYS A C 1
ATOM 1577 O O . LYS A 1 202 ? 6.969 5.112 1.792 1.00 91.50 202 LYS A O 1
ATOM 1582 N N . ILE A 1 203 ? 5.553 3.376 1.908 1.00 88.94 203 ILE A N 1
ATOM 1583 C CA . ILE A 1 203 ? 5.748 2.946 0.518 1.00 88.94 203 ILE A CA 1
ATOM 1584 C C . ILE A 1 203 ? 5.212 3.999 -0.465 1.00 88.94 203 ILE A C 1
ATOM 1586 O O . ILE A 1 203 ? 5.915 4.374 -1.409 1.00 88.94 203 ILE A O 1
ATOM 1590 N N . ALA A 1 204 ? 3.996 4.498 -0.235 1.00 83.38 204 ALA A N 1
ATOM 1591 C CA . ALA A 1 204 ? 3.361 5.527 -1.055 1.00 83.38 204 ALA A CA 1
ATOM 1592 C C . ALA A 1 204 ? 4.191 6.824 -1.102 1.00 83.38 204 ALA A C 1
ATOM 1594 O O . ALA A 1 204 ? 4.460 7.364 -2.179 1.00 83.38 204 ALA A O 1
ATOM 1595 N N . GLU A 1 205 ? 4.679 7.288 0.050 1.00 84.12 205 GLU A N 1
ATOM 1596 C CA . GLU A 1 205 ? 5.532 8.473 0.160 1.00 84.12 205 GLU A CA 1
ATOM 1597 C C . GLU A 1 205 ? 6.837 8.341 -0.626 1.00 84.12 205 GLU A C 1
ATOM 1599 O O . GLU A 1 205 ? 7.252 9.287 -1.299 1.00 84.12 205 GLU A O 1
ATOM 1604 N N . GLN A 1 206 ? 7.496 7.180 -0.562 1.00 82.19 206 GLN A N 1
ATOM 1605 C CA . GLN A 1 206 ? 8.715 6.947 -1.338 1.00 82.19 206 GLN A CA 1
ATOM 1606 C C . GLN A 1 206 ? 8.424 6.892 -2.836 1.00 82.19 206 GLN A C 1
ATOM 1608 O O . GLN A 1 206 ? 9.173 7.472 -3.621 1.00 82.19 206 GLN A O 1
ATOM 1613 N N . SER A 1 207 ? 7.308 6.284 -3.248 1.00 75.94 207 SER A N 1
ATOM 1614 C CA . SER A 1 207 ? 6.921 6.268 -4.662 1.00 75.94 207 SER A CA 1
ATOM 1615 C C . SER A 1 207 ? 6.761 7.678 -5.231 1.00 75.94 207 SER A C 1
ATOM 1617 O O . SER A 1 207 ? 7.186 7.934 -6.357 1.00 75.94 207 SER A O 1
ATOM 1619 N N . ASN A 1 208 ? 6.200 8.609 -4.455 1.00 67.56 208 ASN A N 1
ATOM 1620 C CA . ASN A 1 208 ? 6.017 9.996 -4.886 1.00 67.56 208 ASN A CA 1
ATOM 1621 C C . ASN A 1 208 ? 7.347 10.763 -5.030 1.00 67.56 208 ASN A C 1
ATOM 1623 O O . ASN A 1 208 ? 7.404 11.745 -5.767 1.00 67.56 208 ASN A O 1
ATOM 1627 N N . LYS A 1 209 ? 8.430 10.313 -4.380 1.00 69.00 209 LYS A N 1
ATOM 1628 C CA . LYS A 1 209 ? 9.769 10.926 -4.491 1.00 69.00 209 LYS A CA 1
ATOM 1629 C C . LYS A 1 209 ? 10.532 10.492 -5.742 1.00 69.00 209 LYS A C 1
ATOM 1631 O O . LYS A 1 209 ? 11.445 11.196 -6.164 1.00 69.00 209 LYS A O 1
ATOM 1636 N N . TYR A 1 210 ? 10.204 9.334 -6.315 1.00 64.25 210 TYR A N 1
ATOM 1637 C CA . TYR A 1 210 ? 10.994 8.711 -7.387 1.00 64.25 210 TYR A CA 1
ATOM 1638 C C . TYR A 1 210 ? 10.364 8.835 -8.784 1.00 64.25 210 TYR A C 1
ATOM 1640 O O . TYR A 1 210 ? 10.916 8.329 -9.764 1.00 64.25 210 TYR A O 1
ATOM 1648 N N . GLY A 1 211 ? 9.236 9.542 -8.898 1.00 56.34 211 GLY A N 1
ATOM 1649 C CA . GLY A 1 211 ? 8.556 9.794 -10.165 1.00 56.34 211 GLY A CA 1
ATOM 1650 C C . GLY A 1 211 ? 9.307 10.796 -11.042 1.00 56.34 211 GLY A C 1
ATOM 1651 O O . GLY A 1 211 ? 9.207 11.998 -10.829 1.00 56.34 211 GLY A O 1
ATOM 1652 N N . ASN A 1 212 ? 10.011 10.311 -12.067 1.00 56.25 212 ASN A N 1
ATOM 1653 C CA . ASN A 1 212 ? 10.577 11.158 -13.117 1.00 56.25 212 ASN A CA 1
ATOM 1654 C C . ASN A 1 212 ? 9.985 10.775 -14.477 1.00 56.25 212 ASN A C 1
ATOM 1656 O O . ASN A 1 212 ? 10.223 9.681 -14.987 1.00 56.25 212 ASN A O 1
ATOM 1660 N N . ILE A 1 213 ? 9.225 11.696 -15.072 1.00 60.72 213 ILE A N 1
ATOM 1661 C CA . ILE A 1 213 ? 8.791 11.631 -16.474 1.00 60.72 213 ILE A CA 1
ATOM 1662 C C . ILE A 1 213 ? 9.881 12.322 -17.303 1.00 60.72 213 ILE A C 1
ATOM 1664 O O . ILE A 1 213 ? 10.194 13.484 -17.053 1.00 60.72 213 ILE A O 1
ATOM 1668 N N . GLY A 1 214 ? 10.495 11.618 -18.258 1.00 60.84 214 GLY A N 1
ATOM 1669 C CA . GLY A 1 214 ? 11.628 12.153 -19.022 1.00 60.84 214 GLY A CA 1
ATOM 1670 C C . GLY A 1 214 ? 12.583 11.077 -19.537 1.00 60.84 214 GLY A C 1
ATOM 1671 O O . GLY A 1 214 ? 12.320 9.883 -19.429 1.00 60.84 214 GLY A O 1
ATOM 1672 N N . THR A 1 215 ? 13.748 11.483 -20.045 1.00 56.38 215 THR A N 1
ATOM 1673 C CA . THR A 1 215 ? 14.781 10.547 -20.530 1.00 56.38 215 THR A CA 1
ATOM 1674 C C . THR A 1 215 ? 15.347 9.640 -19.435 1.00 56.38 215 THR A C 1
ATOM 1676 O O . THR A 1 215 ? 15.866 8.583 -19.759 1.00 56.38 215 THR A O 1
ATOM 1679 N N . SER A 1 216 ? 15.206 9.990 -18.152 1.00 72.69 216 SER A N 1
ATOM 1680 C CA . SER A 1 216 ? 15.598 9.171 -16.993 1.00 72.69 216 SER A CA 1
ATOM 1681 C C . SER A 1 216 ? 14.466 8.294 -16.436 1.00 72.69 216 SER A C 1
ATOM 1683 O O . SER A 1 216 ? 14.606 7.707 -15.364 1.00 72.69 216 SER A O 1
ATOM 1685 N N . MET A 1 217 ? 13.345 8.162 -17.151 1.00 80.12 217 MET A N 1
ATOM 1686 C CA . MET A 1 217 ? 12.158 7.435 -16.686 1.00 80.12 217 MET A CA 1
ATOM 1687 C C . MET A 1 217 ? 12.437 5.975 -16.292 1.00 80.12 217 MET A C 1
ATOM 1689 O O . MET A 1 217 ? 11.839 5.469 -15.345 1.00 80.12 217 MET A O 1
ATOM 1693 N N . TYR A 1 218 ? 13.375 5.299 -16.960 1.00 84.50 218 TYR A N 1
ATOM 1694 C CA . TYR A 1 218 ? 13.764 3.929 -16.609 1.00 84.50 218 TYR A CA 1
ATOM 1695 C C . TYR A 1 218 ? 14.377 3.809 -15.206 1.00 84.50 218 TYR A C 1
ATOM 1697 O O . TYR A 1 218 ? 14.234 2.767 -14.571 1.00 84.50 218 TYR A O 1
ATOM 1705 N N . VAL A 1 219 ? 15.006 4.870 -14.690 1.00 84.88 219 VAL A N 1
ATOM 1706 C CA . VAL A 1 219 ? 15.483 4.926 -13.300 1.00 84.88 219 VAL A CA 1
ATOM 1707 C C . VAL A 1 219 ? 14.301 4.985 -12.337 1.00 84.88 219 VAL A C 1
ATOM 1709 O O . VAL A 1 219 ? 14.244 4.204 -11.389 1.00 84.88 219 VAL A O 1
ATOM 1712 N N . GLY A 1 220 ? 13.346 5.882 -12.601 1.00 84.06 220 GLY A N 1
ATOM 1713 C CA . GLY A 1 220 ? 12.146 6.026 -11.777 1.00 84.06 220 GLY A CA 1
ATOM 1714 C C . GLY A 1 220 ? 11.341 4.730 -11.735 1.00 84.06 220 GLY A C 1
ATOM 1715 O O . GLY A 1 220 ? 11.024 4.232 -10.661 1.00 84.06 220 GLY A O 1
ATOM 1716 N N . LEU A 1 221 ? 11.111 4.105 -12.893 1.00 88.94 221 LEU A N 1
ATOM 1717 C CA . LEU A 1 221 ? 10.379 2.843 -12.973 1.00 88.94 221 LEU A CA 1
ATOM 1718 C C . LEU A 1 221 ? 11.133 1.639 -12.388 1.00 88.94 221 LEU A C 1
ATOM 1720 O O . LEU A 1 221 ? 10.485 0.746 -11.841 1.00 88.94 221 LEU A O 1
ATOM 1724 N N . ALA A 1 222 ? 12.470 1.617 -12.409 1.00 91.12 222 ALA A N 1
ATOM 1725 C CA . ALA A 1 222 ? 13.237 0.642 -11.629 1.00 91.12 222 ALA A CA 1
ATOM 1726 C C . ALA A 1 222 ? 13.000 0.817 -10.119 1.00 91.12 222 ALA A C 1
ATOM 1728 O O . ALA A 1 222 ? 12.760 -0.167 -9.419 1.00 91.12 222 ALA A O 1
ATOM 1729 N N . ALA A 1 223 ? 13.026 2.057 -9.616 1.00 89.25 223 ALA A N 1
ATOM 1730 C CA . ALA A 1 223 ? 12.749 2.353 -8.210 1.00 89.25 223 ALA A CA 1
ATOM 1731 C C . ALA A 1 223 ? 11.309 1.983 -7.815 1.00 89.25 223 ALA A C 1
ATOM 1733 O O . ALA A 1 223 ? 11.104 1.345 -6.783 1.00 89.25 223 ALA A O 1
ATOM 1734 N N . THR A 1 224 ? 10.329 2.275 -8.673 1.00 89.06 224 THR A N 1
ATOM 1735 C CA . THR A 1 224 ? 8.937 1.822 -8.519 1.00 89.06 224 THR A CA 1
ATOM 1736 C C . THR A 1 224 ? 8.841 0.292 -8.470 1.00 89.06 224 THR A C 1
ATOM 1738 O O . THR A 1 224 ? 8.124 -0.255 -7.635 1.00 89.06 224 THR A O 1
ATOM 1741 N N . GLY A 1 225 ? 9.596 -0.420 -9.315 1.00 93.06 225 GLY A N 1
ATOM 1742 C CA . GLY A 1 225 ? 9.687 -1.882 -9.271 1.00 93.06 225 GLY A CA 1
ATOM 1743 C C . GLY A 1 225 ? 10.243 -2.394 -7.937 1.00 93.06 225 GLY A C 1
ATOM 1744 O O . GLY A 1 225 ? 9.654 -3.282 -7.327 1.00 93.06 225 GLY A O 1
ATOM 1745 N N . MET A 1 226 ? 11.324 -1.793 -7.430 1.00 93.25 226 MET A N 1
ATOM 1746 C CA . MET A 1 226 ? 11.888 -2.145 -6.118 1.00 93.25 226 MET A CA 1
ATOM 1747 C C . MET A 1 226 ? 10.912 -1.878 -4.963 1.00 93.25 226 MET A C 1
ATOM 1749 O O . MET A 1 226 ? 10.818 -2.685 -4.041 1.00 93.25 226 MET A O 1
ATOM 1753 N N . LEU A 1 227 ? 10.150 -0.782 -5.014 1.00 92.06 227 LEU A N 1
ATOM 1754 C CA . LEU A 1 227 ? 9.108 -0.488 -4.027 1.00 92.06 227 LEU A CA 1
ATOM 1755 C C . LEU A 1 227 ? 7.987 -1.533 -4.043 1.00 92.06 227 LEU A C 1
ATOM 1757 O O . LEU A 1 227 ? 7.581 -1.994 -2.976 1.00 92.06 227 LEU A O 1
ATOM 1761 N N . LYS A 1 228 ? 7.541 -1.965 -5.231 1.00 94.25 228 LYS A N 1
ATOM 1762 C CA . LYS A 1 228 ? 6.603 -3.090 -5.359 1.00 94.25 228 LYS A CA 1
ATOM 1763 C C . LYS A 1 228 ? 7.181 -4.352 -4.725 1.00 94.25 228 LYS A C 1
ATOM 1765 O O . LYS A 1 228 ? 6.507 -4.979 -3.918 1.00 94.25 228 LYS A O 1
ATOM 1770 N N . ALA A 1 229 ? 8.431 -4.699 -5.028 1.00 95.12 229 ALA A N 1
ATOM 1771 C CA . ALA A 1 229 ? 9.087 -5.860 -4.433 1.00 95.12 229 ALA A CA 1
ATOM 1772 C C . ALA A 1 229 ? 9.133 -5.788 -2.893 1.00 95.12 229 ALA A C 1
ATOM 1774 O O . ALA A 1 229 ? 8.844 -6.782 -2.227 1.00 95.12 229 ALA A O 1
ATOM 1775 N N . GLN A 1 230 ? 9.409 -4.612 -2.317 1.00 93.44 230 GLN A N 1
ATOM 1776 C CA . GLN A 1 230 ? 9.373 -4.421 -0.862 1.00 93.44 230 GLN A CA 1
ATOM 1777 C C . GLN A 1 230 ? 7.970 -4.559 -0.276 1.00 93.44 230 GLN A C 1
ATOM 1779 O O . GLN A 1 230 ? 7.807 -5.232 0.739 1.00 93.44 230 GLN A O 1
ATOM 1784 N N . ALA A 1 231 ? 6.955 -3.994 -0.931 1.00 94.12 231 ALA A N 1
ATOM 1785 C CA . ALA A 1 231 ? 5.565 -4.171 -0.521 1.00 94.12 231 ALA A CA 1
ATOM 1786 C C . ALA A 1 231 ? 5.171 -5.657 -0.494 1.00 94.12 231 ALA A C 1
ATOM 1788 O O . ALA A 1 231 ? 4.547 -6.122 0.455 1.00 94.12 231 ALA A O 1
ATOM 1789 N N . LEU A 1 232 ? 5.590 -6.417 -1.510 1.00 95.88 232 LEU A N 1
ATOM 1790 C CA . LEU A 1 232 ? 5.338 -7.856 -1.603 1.00 95.88 232 LEU A CA 1
ATOM 1791 C C . LEU A 1 232 ? 6.140 -8.675 -0.587 1.00 95.88 232 LEU A C 1
ATOM 1793 O O . LEU A 1 232 ? 5.692 -9.742 -0.178 1.00 95.88 232 LEU A O 1
ATOM 1797 N N . ASN A 1 233 ? 7.322 -8.215 -0.181 1.00 94.00 233 ASN A N 1
ATOM 1798 C CA . ASN A 1 233 ? 8.077 -8.845 0.897 1.00 94.00 233 ASN A CA 1
ATOM 1799 C C . ASN A 1 233 ? 7.431 -8.590 2.262 1.00 94.00 233 ASN A C 1
ATOM 1801 O O . ASN A 1 233 ? 7.281 -9.540 3.024 1.00 94.00 233 ASN A O 1
ATOM 1805 N N . TYR A 1 234 ? 6.985 -7.360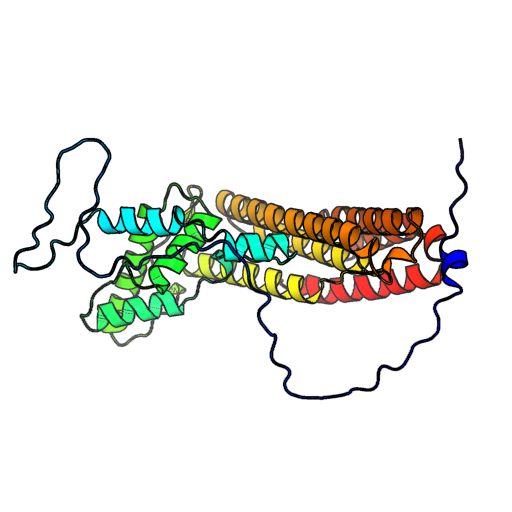 2.534 1.00 94.94 234 TYR A N 1
ATOM 1806 C CA . TYR A 1 234 ? 6.211 -7.034 3.734 1.00 94.94 234 TYR A CA 1
ATOM 1807 C C . TYR A 1 234 ? 4.912 -7.844 3.804 1.00 94.94 234 TYR A C 1
ATOM 1809 O O . TYR A 1 234 ? 4.600 -8.434 4.827 1.00 94.94 234 TYR A O 1
ATOM 1817 N N . ALA A 1 235 ? 4.201 -7.998 2.686 1.00 95.75 235 ALA A N 1
ATOM 1818 C CA . ALA A 1 235 ? 2.986 -8.808 2.638 1.00 95.75 235 ALA A CA 1
ATOM 1819 C C . ALA A 1 235 ? 3.181 -10.261 3.123 1.00 95.75 235 ALA A C 1
ATOM 1821 O O . ALA A 1 235 ? 2.247 -10.865 3.638 1.00 95.75 235 ALA A O 1
ATOM 1822 N N . LYS A 1 236 ? 4.393 -10.825 2.992 1.00 95.06 236 LYS A N 1
ATOM 1823 C CA . LYS A 1 236 ? 4.722 -12.182 3.472 1.00 95.06 236 LYS A CA 1
ATOM 1824 C C . LYS A 1 236 ? 4.887 -12.268 4.991 1.00 95.06 236 LYS A C 1
ATOM 1826 O O . LYS A 1 236 ? 4.939 -13.377 5.511 1.00 95.06 236 LYS A O 1
ATOM 1831 N N . THR A 1 237 ? 5.036 -11.139 5.685 1.00 94.62 237 THR A N 1
ATOM 1832 C CA . THR A 1 237 ? 5.100 -11.096 7.153 1.00 94.62 237 THR A CA 1
ATOM 1833 C C . THR A 1 237 ? 3.713 -11.030 7.786 1.00 94.62 237 THR A C 1
ATOM 1835 O O . THR A 1 237 ? 3.596 -11.206 8.994 1.00 94.62 237 THR A O 1
ATOM 1838 N N . LEU A 1 238 ? 2.681 -10.762 6.986 1.00 95.31 238 LEU A N 1
ATOM 1839 C CA . LEU A 1 238 ? 1.284 -10.747 7.405 1.00 95.31 238 LEU A CA 1
ATOM 1840 C C . LEU A 1 238 ? 0.689 -12.161 7.353 1.00 95.31 238 LEU A C 1
ATOM 1842 O O . LEU A 1 238 ? 1.251 -13.074 6.740 1.00 95.31 238 LEU A O 1
ATOM 1846 N N . SER A 1 239 ? -0.471 -12.339 7.985 1.00 93.12 239 SER A N 1
ATOM 1847 C CA . SER A 1 239 ? -1.261 -13.568 7.879 1.00 93.12 239 SER A CA 1
ATOM 1848 C C . SER A 1 239 ? -1.676 -13.847 6.429 1.00 93.12 239 SER A C 1
ATOM 1850 O O . SER A 1 239 ? -1.628 -12.977 5.562 1.00 93.12 239 SER A O 1
ATOM 1852 N N . SER A 1 240 ? -2.031 -15.094 6.121 1.00 90.81 240 SER A N 1
ATOM 1853 C CA . SER A 1 240 ? -2.116 -15.564 4.734 1.00 90.81 240 SER A CA 1
ATOM 1854 C C . SER A 1 240 ? -3.163 -14.839 3.880 1.00 90.81 240 SER A C 1
ATOM 1856 O O . SER A 1 240 ? -2.874 -14.473 2.737 1.00 90.81 240 SER A O 1
ATOM 1858 N N . GLY A 1 241 ? -4.365 -14.623 4.420 1.00 91.88 241 GLY A N 1
ATOM 1859 C CA . GLY A 1 241 ? -5.464 -13.955 3.730 1.00 91.88 241 GLY A CA 1
ATOM 1860 C C . GLY A 1 241 ? -5.206 -12.460 3.596 1.00 91.88 241 GLY A C 1
ATOM 1861 O O . GLY A 1 241 ? -5.224 -11.918 2.489 1.00 91.88 241 GLY A O 1
ATOM 1862 N N . VAL A 1 242 ? -4.882 -11.809 4.712 1.00 93.56 242 VAL A N 1
ATOM 1863 C CA . VAL A 1 242 ? -4.609 -10.365 4.764 1.00 93.56 242 VAL A CA 1
ATOM 1864 C C . VAL A 1 242 ? -3.353 -9.983 3.984 1.00 93.56 242 VAL A C 1
ATOM 1866 O O . VAL A 1 242 ? -3.366 -9.017 3.221 1.00 93.56 242 VAL A O 1
ATOM 1869 N N . GLY A 1 243 ? -2.287 -10.775 4.091 1.00 95.62 243 GLY A N 1
ATOM 1870 C CA . GLY A 1 243 ? -1.061 -10.614 3.315 1.00 95.62 243 GLY A CA 1
ATOM 1871 C C . GLY A 1 243 ? -1.312 -10.721 1.817 1.00 95.62 243 GLY A C 1
ATOM 1872 O O . GLY A 1 243 ? -0.814 -9.900 1.046 1.00 95.62 243 GLY A O 1
ATOM 1873 N N . ARG A 1 244 ? -2.160 -11.663 1.385 1.00 95.31 244 ARG A N 1
ATOM 1874 C CA . ARG A 1 244 ? -2.580 -11.745 -0.017 1.00 95.31 244 ARG A CA 1
ATOM 1875 C C . ARG A 1 244 ? -3.360 -10.501 -0.453 1.00 95.31 244 ARG A C 1
ATOM 1877 O O . ARG A 1 244 ? -3.027 -9.936 -1.490 1.00 95.31 244 ARG A O 1
ATOM 1884 N N . ALA A 1 245 ? -4.339 -10.049 0.331 1.00 93.38 245 ALA A N 1
ATOM 1885 C CA . ALA A 1 245 ? -5.110 -8.845 0.010 1.00 93.38 245 ALA A CA 1
ATOM 1886 C C . ALA A 1 245 ? -4.214 -7.597 -0.097 1.00 93.38 245 ALA A C 1
ATOM 1888 O O . ALA A 1 245 ? -4.324 -6.820 -1.048 1.00 93.38 245 ALA A O 1
ATOM 1889 N N . PHE A 1 246 ? -3.264 -7.436 0.829 1.00 95.00 246 PHE A N 1
ATOM 1890 C CA . PHE A 1 246 ? -2.277 -6.358 0.784 1.00 95.00 246 PHE A CA 1
ATOM 1891 C C . PHE A 1 246 ? -1.396 -6.448 -0.474 1.00 95.00 246 PHE A C 1
ATOM 1893 O O . PHE A 1 246 ? -1.214 -5.454 -1.181 1.00 95.00 246 PHE A O 1
ATOM 1900 N N . ALA A 1 247 ? -0.874 -7.637 -0.791 1.00 95.88 247 ALA A N 1
ATOM 1901 C CA . ALA A 1 247 ? -0.041 -7.870 -1.971 1.00 95.88 247 ALA A CA 1
ATOM 1902 C C . ALA A 1 247 ? -0.779 -7.584 -3.289 1.00 95.88 247 ALA A C 1
ATOM 1904 O O . ALA A 1 247 ? -0.213 -6.942 -4.182 1.00 95.88 247 ALA A O 1
ATOM 1905 N N . ASP A 1 248 ? -2.027 -8.038 -3.409 1.00 93.88 248 ASP A N 1
ATOM 1906 C CA . ASP A 1 248 ? -2.852 -7.870 -4.606 1.00 93.88 248 ASP A CA 1
ATOM 1907 C C . ASP A 1 248 ? -3.180 -6.383 -4.833 1.00 93.88 248 ASP A C 1
ATOM 1909 O O . ASP A 1 248 ? -2.997 -5.866 -5.942 1.00 93.88 248 ASP A O 1
ATOM 1913 N N . ASN A 1 249 ? -3.553 -5.649 -3.777 1.00 91.00 249 ASN A N 1
ATOM 1914 C CA . ASN A 1 249 ? -3.800 -4.207 -3.865 1.00 91.00 249 ASN A CA 1
ATOM 1915 C C . ASN A 1 249 ? -2.545 -3.408 -4.207 1.00 91.00 249 ASN A C 1
ATOM 1917 O O . ASN A 1 249 ? -2.577 -2.565 -5.107 1.00 91.00 249 ASN A O 1
ATOM 1921 N N . MET A 1 250 ? -1.417 -3.696 -3.557 1.00 91.88 250 MET A N 1
ATOM 1922 C CA . MET A 1 250 ? -0.156 -3.025 -3.873 1.00 91.88 250 MET A CA 1
ATOM 1923 C C . MET A 1 250 ? 0.288 -3.318 -5.305 1.00 91.88 250 MET A C 1
ATOM 1925 O O . MET A 1 250 ? 0.695 -2.407 -6.025 1.00 91.88 250 MET A O 1
ATOM 1929 N N . THR A 1 251 ? 0.140 -4.563 -5.761 1.00 93.25 251 THR A N 1
ATOM 1930 C CA . THR A 1 251 ? 0.398 -4.949 -7.154 1.00 93.25 251 THR A CA 1
ATOM 1931 C C . THR A 1 251 ? -0.445 -4.125 -8.116 1.00 93.25 251 THR A C 1
ATOM 1933 O O . THR A 1 251 ? 0.113 -3.497 -9.016 1.00 93.25 251 THR A O 1
ATOM 1936 N N . ARG A 1 252 ? -1.762 -4.049 -7.884 1.00 89.06 252 ARG A N 1
ATOM 1937 C CA . ARG A 1 252 ? -2.693 -3.250 -8.691 1.00 89.06 252 ARG A CA 1
ATOM 1938 C C . ARG A 1 252 ? -2.272 -1.782 -8.757 1.00 89.06 252 ARG A C 1
ATOM 1940 O O . ARG A 1 252 ? -2.220 -1.214 -9.849 1.00 89.06 252 ARG A O 1
ATOM 1947 N N . LEU A 1 253 ? -1.967 -1.163 -7.616 1.00 85.88 253 LEU A N 1
ATOM 1948 C CA . LEU A 1 253 ? -1.561 0.245 -7.550 1.00 85.88 253 LEU A CA 1
ATOM 1949 C C . LEU A 1 253 ? -0.254 0.490 -8.317 1.00 85.88 253 LEU A C 1
ATOM 1951 O O . LEU A 1 253 ? -0.185 1.408 -9.136 1.00 85.88 253 LEU A O 1
ATOM 1955 N N . PHE A 1 254 ? 0.762 -0.351 -8.110 1.00 88.69 254 PHE A N 1
ATOM 1956 C CA . PHE A 1 254 ? 2.059 -0.212 -8.774 1.00 88.69 254 PHE A CA 1
ATOM 1957 C C . PHE A 1 254 ? 2.018 -0.511 -10.275 1.00 88.69 254 PHE A C 1
ATOM 1959 O O . PHE A 1 254 ? 2.673 0.193 -11.045 1.00 88.69 254 PHE A O 1
ATOM 1966 N N . ASP A 1 255 ? 1.259 -1.514 -10.712 1.00 89.06 255 ASP A N 1
ATOM 1967 C CA . ASP A 1 255 ? 1.125 -1.834 -12.138 1.00 89.06 255 ASP A CA 1
ATOM 1968 C C . ASP A 1 255 ? 0.391 -0.705 -12.877 1.00 89.06 255 ASP A C 1
ATOM 1970 O O . ASP A 1 255 ? 0.817 -0.271 -13.954 1.00 89.06 255 ASP A O 1
ATOM 1974 N N . ASN A 1 256 ? -0.668 -0.157 -12.269 1.00 83.94 256 ASN A N 1
ATOM 1975 C CA . ASN A 1 256 ? -1.380 1.000 -12.808 1.00 83.94 256 ASN A CA 1
ATOM 1976 C C . ASN A 1 256 ? -0.486 2.243 -12.868 1.00 83.94 256 ASN A C 1
ATOM 1978 O O . ASN A 1 256 ? -0.487 2.948 -13.878 1.00 83.94 256 ASN A O 1
ATOM 1982 N N . ASN A 1 257 ? 0.307 2.487 -11.824 1.00 83.31 257 ASN A N 1
ATOM 1983 C CA . ASN A 1 257 ? 1.279 3.574 -11.773 1.00 83.31 257 ASN A CA 1
ATOM 1984 C C . ASN A 1 257 ? 2.288 3.506 -12.928 1.00 83.31 257 ASN A C 1
ATOM 1986 O O . ASN A 1 257 ? 2.467 4.487 -13.660 1.00 83.31 257 ASN A O 1
ATOM 1990 N N . ALA A 1 258 ? 2.908 2.339 -13.121 1.00 85.69 258 ALA A N 1
ATOM 1991 C CA . ALA A 1 258 ? 3.889 2.132 -14.177 1.00 85.69 258 ALA A CA 1
ATOM 1992 C C . ALA A 1 258 ? 3.254 2.321 -15.561 1.00 85.69 258 ALA A C 1
ATOM 1994 O O . ALA A 1 258 ? 3.773 3.075 -16.388 1.00 85.69 258 ALA A O 1
ATOM 1995 N N . LYS A 1 259 ? 2.079 1.715 -15.786 1.00 84.75 259 LYS A N 1
ATOM 1996 C CA . LYS A 1 259 ? 1.315 1.850 -17.032 1.00 84.75 259 LYS A CA 1
ATOM 1997 C C . LYS A 1 259 ? 0.977 3.310 -17.346 1.00 84.75 259 LYS A C 1
ATOM 1999 O O . LYS A 1 259 ? 1.226 3.757 -18.465 1.00 84.75 259 LYS A O 1
ATOM 2004 N N . CYS A 1 260 ? 0.453 4.060 -16.376 1.00 79.88 260 CYS A N 1
ATOM 2005 C CA . CYS A 1 260 ? 0.093 5.467 -16.571 1.00 79.88 260 CYS A CA 1
ATOM 2006 C C . CYS A 1 260 ? 1.327 6.330 -16.847 1.00 79.88 260 CYS A C 1
ATOM 2008 O O . CYS A 1 260 ? 1.287 7.195 -17.720 1.00 79.88 260 CYS A O 1
ATOM 2010 N N . SER A 1 261 ? 2.446 6.064 -16.170 1.00 81.12 261 SER A N 1
ATOM 2011 C CA . SER A 1 261 ? 3.709 6.770 -16.412 1.00 81.12 261 SER A CA 1
ATOM 2012 C C . SER A 1 261 ? 4.200 6.578 -17.852 1.00 81.12 261 SER A C 1
ATOM 2014 O O . SER A 1 261 ? 4.595 7.544 -18.505 1.00 81.12 261 SER A O 1
ATOM 2016 N N . ILE A 1 262 ? 4.113 5.353 -18.384 1.00 84.00 262 ILE A N 1
ATOM 2017 C CA . ILE A 1 262 ? 4.470 5.034 -19.779 1.00 84.00 262 ILE A CA 1
ATOM 2018 C C . ILE A 1 262 ? 3.522 5.714 -20.767 1.00 84.00 262 ILE A C 1
ATOM 2020 O O . ILE A 1 262 ? 3.969 6.307 -21.747 1.00 84.00 262 ILE A O 1
ATOM 2024 N N . GLN A 1 263 ? 2.216 5.686 -20.504 1.00 82.81 263 GLN A N 1
ATOM 2025 C CA . GLN A 1 263 ? 1.232 6.363 -21.351 1.00 82.81 263 GLN A CA 1
ATOM 2026 C C . GLN A 1 263 ? 1.454 7.880 -21.382 1.00 82.81 263 GLN A C 1
ATOM 2028 O O . GLN A 1 263 ? 1.450 8.479 -22.455 1.00 82.81 263 GLN A O 1
ATOM 2033 N N . LYS A 1 264 ? 1.720 8.498 -20.225 1.00 80.94 264 LYS A N 1
ATOM 2034 C CA . LYS A 1 264 ? 2.060 9.923 -20.133 1.00 80.94 264 LYS A CA 1
ATOM 2035 C C . LYS A 1 264 ? 3.308 10.259 -20.938 1.00 80.94 264 LYS A C 1
ATOM 2037 O O . LYS A 1 264 ? 3.299 11.248 -21.664 1.00 80.94 264 LYS A O 1
ATOM 2042 N N . TRP A 1 265 ? 4.354 9.437 -20.845 1.00 82.81 265 TRP A N 1
ATOM 2043 C CA . TRP A 1 265 ? 5.551 9.609 -21.666 1.00 82.81 265 TRP A CA 1
ATOM 2044 C C . TRP A 1 265 ? 5.224 9.555 -23.158 1.00 82.81 265 TRP A C 1
ATOM 2046 O O . TRP A 1 265 ? 5.609 10.462 -23.889 1.00 82.81 265 TRP A O 1
ATOM 2056 N N . ASN A 1 266 ? 4.477 8.551 -23.614 1.00 82.56 266 ASN A N 1
ATOM 2057 C CA . ASN A 1 266 ? 4.118 8.429 -25.029 1.00 82.56 266 ASN A CA 1
ATOM 2058 C C . ASN A 1 266 ? 3.320 9.642 -25.530 1.00 82.56 266 ASN A C 1
ATOM 2060 O O . ASN A 1 266 ? 3.577 10.130 -26.626 1.00 82.56 266 ASN A O 1
ATOM 2064 N N . ASN A 1 267 ? 2.416 10.176 -24.706 1.00 81.62 267 ASN A N 1
ATOM 2065 C CA . ASN A 1 267 ? 1.628 11.357 -25.055 1.00 81.62 267 ASN A CA 1
ATOM 2066 C C . ASN A 1 267 ? 2.485 12.635 -25.109 1.00 81.62 267 ASN A C 1
ATOM 2068 O O . ASN A 1 267 ? 2.383 13.398 -26.062 1.00 81.62 267 ASN A O 1
ATOM 2072 N N . LEU A 1 268 ? 3.336 12.865 -24.102 1.00 78.56 268 LEU A N 1
ATOM 2073 C CA . LEU A 1 268 ? 4.128 14.098 -23.968 1.00 78.56 268 LEU A CA 1
ATOM 2074 C C . LEU A 1 268 ? 5.361 14.126 -24.867 1.00 78.56 268 LEU A C 1
ATOM 2076 O O . LEU A 1 268 ? 5.795 15.179 -25.324 1.00 78.56 268 LEU A O 1
ATOM 2080 N N . SER A 1 269 ? 5.965 12.969 -25.116 1.00 75.69 269 SER A N 1
ATOM 2081 C CA . SER A 1 269 ? 7.163 12.890 -25.944 1.00 75.69 269 SER A CA 1
ATOM 2082 C C . SER A 1 269 ? 6.852 13.177 -27.419 1.00 75.69 269 SER A C 1
ATOM 2084 O O . SER A 1 269 ? 7.753 13.529 -28.167 1.00 75.69 269 SER A O 1
ATOM 2086 N N . GLY A 1 270 ? 5.589 13.108 -27.849 1.00 70.06 270 GLY A N 1
ATOM 2087 C CA . GLY A 1 270 ? 5.156 13.555 -29.176 1.00 70.06 270 GLY A CA 1
ATOM 2088 C C . GLY A 1 270 ? 4.898 15.063 -29.304 1.00 70.06 270 GLY A C 1
ATOM 2089 O O . GLY A 1 270 ? 4.619 15.518 -30.411 1.00 70.06 270 GLY A O 1
ATOM 2090 N N . THR A 1 271 ? 4.975 15.840 -28.217 1.00 72.31 271 THR A N 1
ATOM 2091 C CA . THR A 1 271 ? 4.596 17.266 -28.184 1.00 72.31 271 THR A CA 1
ATOM 2092 C C . THR A 1 271 ? 5.772 18.177 -27.804 1.00 72.31 271 THR A C 1
ATOM 2094 O O . THR A 1 271 ? 6.741 17.738 -27.182 1.00 72.31 271 THR A O 1
ATOM 2097 N N . ASP A 1 272 ? 5.698 19.460 -28.174 1.00 69.94 272 ASP A N 1
ATOM 2098 C CA . ASP A 1 272 ? 6.670 20.516 -27.832 1.00 69.94 272 ASP A CA 1
ATOM 2099 C C . ASP A 1 272 ? 8.148 20.130 -28.072 1.00 69.94 272 ASP A C 1
ATOM 2101 O O . ASP A 1 272 ? 8.516 19.680 -29.156 1.00 69.94 272 ASP A O 1
ATOM 2105 N N . VAL A 1 273 ? 9.019 20.300 -27.068 1.00 59.31 273 VAL A N 1
ATOM 2106 C CA . VAL A 1 273 ? 10.448 19.931 -27.127 1.00 59.31 273 VAL A CA 1
ATOM 2107 C C . VAL A 1 273 ? 10.627 18.419 -27.317 1.00 59.31 273 VAL A C 1
ATOM 2109 O O . VAL A 1 273 ? 11.586 17.984 -27.949 1.00 59.31 273 VAL A O 1
ATOM 2112 N N . GLY A 1 274 ? 9.688 17.603 -26.825 1.00 59.84 274 GLY A N 1
ATOM 2113 C CA . GLY A 1 274 ? 9.696 16.153 -27.017 1.00 59.84 274 GLY A CA 1
ATOM 2114 C C . GLY A 1 274 ? 9.506 15.749 -28.479 1.00 59.84 274 GLY A C 1
ATOM 2115 O O . GLY A 1 274 ? 10.116 14.775 -28.926 1.00 59.84 274 GLY A O 1
ATOM 2116 N N . ALA A 1 275 ? 8.745 16.528 -29.258 1.00 62.75 275 ALA A N 1
ATOM 2117 C CA . ALA A 1 275 ? 8.525 16.270 -30.682 1.00 62.75 275 ALA A CA 1
ATOM 2118 C C . ALA A 1 275 ? 9.836 16.276 -31.492 1.00 62.75 275 ALA A C 1
ATOM 2120 O O . ALA A 1 275 ? 9.917 15.608 -32.523 1.00 62.75 275 ALA A O 1
ATOM 2121 N N . MET A 1 276 ? 10.872 16.971 -30.998 1.00 69.00 276 MET A N 1
ATOM 2122 C CA . MET A 1 276 ? 12.213 16.990 -31.593 1.00 69.00 276 MET A CA 1
ATOM 2123 C C . MET A 1 276 ? 12.968 15.662 -31.427 1.00 69.00 276 MET A C 1
ATOM 2125 O O . MET A 1 276 ? 13.942 15.423 -32.140 1.00 69.00 276 MET A O 1
ATOM 2129 N N . LEU A 1 277 ? 12.541 14.791 -30.505 1.00 73.62 277 LEU A N 1
ATOM 2130 C CA . LEU A 1 277 ? 13.112 13.457 -30.361 1.00 73.62 277 LEU A CA 1
ATOM 2131 C C . LEU A 1 277 ? 12.640 12.551 -31.510 1.00 73.62 277 LEU A C 1
ATOM 2133 O O . LEU A 1 277 ? 11.454 12.534 -31.837 1.00 73.62 277 LEU A O 1
ATOM 2137 N N . PRO A 1 278 ? 13.527 11.740 -32.098 1.00 80.25 278 PRO A N 1
ATOM 2138 C CA . PRO A 1 278 ? 13.125 10.709 -33.046 1.00 80.25 278 PRO A CA 1
ATOM 2139 C C . PRO A 1 278 ? 12.122 9.710 -32.438 1.00 80.25 278 PRO A C 1
ATOM 2141 O O . PRO A 1 278 ? 12.236 9.326 -31.273 1.00 80.25 278 PRO A O 1
ATOM 2144 N N . GLU A 1 279 ? 11.130 9.276 -33.218 1.00 80.00 279 GLU A N 1
ATOM 2145 C CA . GLU A 1 279 ? 10.076 8.356 -32.758 1.00 80.00 279 GLU A CA 1
ATOM 2146 C C . GLU A 1 279 ? 10.622 7.003 -32.274 1.00 80.00 279 GLU A C 1
ATOM 2148 O O . GLU A 1 279 ? 10.162 6.469 -31.260 1.00 80.00 279 GLU A O 1
ATOM 2153 N N . ASP A 1 280 ? 11.650 6.492 -32.954 1.00 81.81 280 ASP A N 1
ATOM 2154 C CA . ASP A 1 280 ? 12.383 5.282 -32.574 1.00 81.81 280 ASP A CA 1
ATOM 2155 C C . ASP A 1 280 ? 13.032 5.434 -31.190 1.00 81.81 280 ASP A C 1
ATOM 2157 O O . ASP A 1 280 ? 12.942 4.533 -30.358 1.00 81.81 280 ASP A O 1
ATOM 2161 N N . TYR A 1 281 ? 13.591 6.609 -30.891 1.00 81.25 2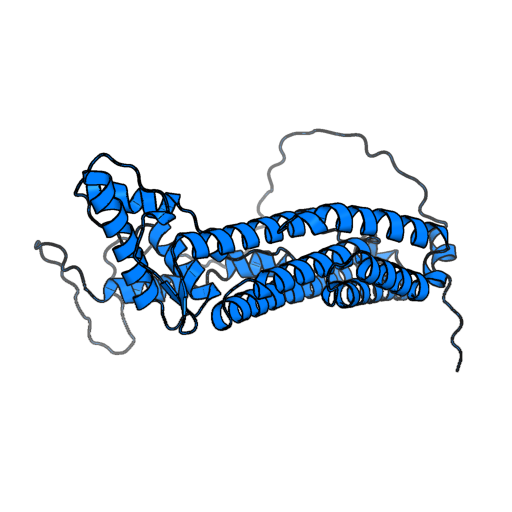81 TYR A N 1
ATOM 2162 C CA . TYR A 1 281 ? 14.170 6.910 -29.582 1.00 81.25 281 TYR A CA 1
ATOM 2163 C C . TYR A 1 281 ? 13.113 7.013 -28.473 1.00 81.25 281 TYR A C 1
ATOM 2165 O O . TYR A 1 281 ? 13.312 6.494 -27.373 1.00 81.25 281 TYR A O 1
ATOM 2173 N N . ARG A 1 282 ? 11.966 7.647 -28.741 1.00 80.88 282 ARG A N 1
ATOM 2174 C CA . ARG A 1 282 ? 10.875 7.757 -27.754 1.00 80.88 282 ARG A CA 1
ATOM 2175 C C . ARG A 1 282 ? 10.311 6.395 -27.371 1.00 80.88 282 ARG A C 1
ATOM 2177 O O . ARG A 1 282 ? 10.137 6.120 -26.181 1.00 80.88 282 ARG A O 1
ATOM 2184 N N . SER A 1 283 ? 10.080 5.552 -28.376 1.00 84.31 283 SER A N 1
ATOM 2185 C CA . SER A 1 283 ? 9.610 4.174 -28.203 1.00 84.31 283 SER A CA 1
ATOM 2186 C C . SER A 1 283 ? 10.633 3.345 -27.433 1.00 84.31 283 SER A C 1
ATOM 2188 O O . SER A 1 283 ? 10.287 2.663 -26.470 1.00 84.31 283 SER A O 1
ATOM 2190 N N . TYR A 1 284 ? 11.913 3.495 -27.778 1.00 84.62 284 TYR A N 1
ATOM 2191 C CA . TYR A 1 284 ? 13.010 2.851 -27.071 1.00 84.62 284 TYR A CA 1
ATOM 2192 C C . TYR A 1 284 ? 13.020 3.189 -25.569 1.00 84.62 284 TYR A C 1
ATOM 2194 O O . TYR A 1 284 ? 13.075 2.282 -24.740 1.00 84.62 284 TYR A O 1
ATOM 2202 N N . VAL A 1 285 ? 12.907 4.468 -25.186 1.00 82.69 285 VAL A N 1
ATOM 2203 C CA . VAL A 1 285 ? 12.869 4.879 -23.766 1.00 82.69 285 VAL A CA 1
ATOM 2204 C C . VAL A 1 285 ? 11.693 4.233 -23.023 1.00 82.69 285 VAL A C 1
ATOM 2206 O O . VAL A 1 285 ? 11.876 3.735 -21.909 1.00 82.69 285 VAL A O 1
ATOM 2209 N N . ALA A 1 286 ? 10.509 4.187 -23.641 1.00 86.06 286 ALA A N 1
ATOM 2210 C CA . ALA A 1 286 ? 9.324 3.557 -23.060 1.00 86.06 286 ALA A CA 1
ATOM 2211 C C . ALA A 1 286 ? 9.522 2.047 -22.824 1.00 86.06 286 ALA A C 1
ATOM 2213 O O . ALA A 1 286 ? 9.158 1.524 -21.765 1.00 86.06 286 ALA A O 1
ATOM 2214 N N . GLU A 1 287 ? 10.143 1.347 -23.777 1.00 89.25 287 GLU A N 1
ATOM 2215 C CA . GLU A 1 287 ? 10.474 -0.076 -23.653 1.00 89.25 287 GLU A CA 1
ATOM 2216 C C . GLU A 1 287 ? 11.475 -0.336 -22.526 1.00 89.25 287 GLU A C 1
ATOM 2218 O O . GLU A 1 287 ? 11.282 -1.260 -21.731 1.00 89.25 287 GLU A O 1
ATOM 2223 N N . GLN A 1 288 ? 12.521 0.489 -22.406 1.00 88.56 288 GLN A N 1
ATOM 2224 C CA . GLN A 1 288 ? 13.498 0.330 -21.328 1.00 88.56 288 GLN A CA 1
ATOM 2225 C C . GLN A 1 288 ? 12.893 0.626 -19.964 1.00 88.56 288 GLN A C 1
ATOM 2227 O O . GLN A 1 288 ? 13.181 -0.089 -19.007 1.00 88.56 288 GLN A O 1
ATOM 2232 N N . ALA A 1 289 ? 12.021 1.628 -19.867 1.00 88.81 289 ALA A N 1
ATOM 2233 C CA . ALA A 1 289 ? 11.338 1.935 -18.620 1.00 88.81 289 ALA A CA 1
ATOM 2234 C C . ALA A 1 289 ? 10.381 0.807 -18.203 1.00 88.81 289 ALA A C 1
ATOM 2236 O O . ALA A 1 289 ? 10.390 0.384 -17.046 1.00 88.81 289 ALA A O 1
ATOM 2237 N N . SER A 1 290 ? 9.635 0.248 -19.159 1.00 91.94 290 SER A N 1
ATOM 2238 C CA . SER A 1 290 ? 8.779 -0.926 -18.938 1.00 91.94 290 SER A CA 1
ATOM 2239 C C . SER A 1 290 ? 9.591 -2.138 -18.479 1.00 91.94 290 SER A C 1
ATOM 2241 O O . SER A 1 290 ? 9.232 -2.812 -17.513 1.00 91.94 290 SER A O 1
ATOM 2243 N N . TYR A 1 291 ? 10.719 -2.395 -19.143 1.00 94.19 291 TYR A N 1
ATOM 2244 C CA . TYR A 1 291 ? 11.614 -3.489 -18.790 1.00 94.19 291 TYR A CA 1
ATOM 2245 C C . TYR A 1 291 ? 12.239 -3.301 -17.405 1.00 94.19 291 TYR A C 1
ATOM 2247 O O . TYR A 1 291 ? 12.287 -4.254 -16.633 1.00 94.19 291 TYR A O 1
ATOM 2255 N N . ALA A 1 292 ? 12.681 -2.088 -17.067 1.00 92.81 292 ALA A N 1
ATOM 2256 C CA . ALA A 1 292 ? 13.221 -1.762 -15.752 1.00 92.81 292 ALA A CA 1
ATOM 2257 C C . ALA A 1 292 ? 12.202 -2.057 -14.644 1.00 92.81 292 ALA A C 1
ATOM 2259 O O . ALA A 1 292 ? 12.521 -2.758 -13.686 1.00 92.81 292 ALA A O 1
ATOM 2260 N N . TYR A 1 293 ? 10.960 -1.593 -14.809 1.00 94.06 293 TYR A N 1
ATOM 2261 C CA . TYR A 1 293 ? 9.882 -1.881 -13.868 1.00 94.06 293 TYR A CA 1
ATOM 2262 C C . TYR A 1 293 ? 9.690 -3.384 -13.656 1.00 94.06 293 TYR A C 1
ATOM 2264 O O . TYR A 1 293 ? 9.766 -3.870 -12.528 1.00 94.06 293 TYR A O 1
ATOM 2272 N N . GLN A 1 294 ? 9.496 -4.132 -14.746 1.00 96.31 294 GLN A N 1
ATOM 2273 C CA . GLN A 1 294 ? 9.278 -5.578 -14.688 1.00 96.31 294 GLN A CA 1
ATOM 2274 C C . GLN A 1 294 ? 10.450 -6.288 -14.013 1.00 96.31 294 GLN A C 1
ATOM 2276 O O . GLN A 1 294 ? 10.247 -7.088 -13.099 1.00 96.31 294 GLN A O 1
ATOM 2281 N N . LEU A 1 295 ? 11.674 -5.940 -14.413 1.00 96.69 295 LEU A N 1
ATOM 2282 C CA . LEU A 1 295 ? 12.887 -6.539 -13.888 1.00 96.69 295 LEU A CA 1
ATOM 2283 C C . LEU A 1 295 ? 13.015 -6.320 -12.381 1.00 96.69 295 LEU A C 1
ATOM 2285 O O . LEU A 1 295 ? 13.265 -7.277 -11.661 1.00 96.69 295 LEU A O 1
ATOM 2289 N N . PHE A 1 296 ? 12.829 -5.102 -11.877 1.00 95.81 296 PHE A N 1
ATOM 2290 C CA . PHE A 1 296 ? 12.995 -4.831 -10.446 1.00 95.81 296 PHE A CA 1
ATOM 2291 C C . PHE A 1 296 ? 11.770 -5.219 -9.603 1.00 95.81 296 PHE A C 1
ATOM 2293 O O . PHE A 1 296 ? 11.937 -5.547 -8.433 1.00 95.81 296 PHE A O 1
ATOM 2300 N N . SER A 1 297 ? 10.568 -5.289 -10.186 1.00 95.69 297 SER A N 1
ATOM 2301 C CA . SER A 1 297 ? 9.352 -5.758 -9.491 1.00 95.69 297 SER A CA 1
ATOM 2302 C C . SER A 1 297 ? 9.401 -7.222 -9.056 1.00 95.69 297 SER A C 1
ATOM 2304 O O . SER A 1 297 ? 8.716 -7.616 -8.118 1.00 95.69 297 SER A O 1
ATOM 2306 N N . GLN A 1 298 ? 10.227 -8.024 -9.725 1.00 95.12 298 GLN A N 1
ATOM 2307 C CA . GLN A 1 298 ? 10.429 -9.441 -9.426 1.00 95.12 298 GLN A CA 1
ATOM 2308 C C . GLN A 1 298 ? 11.601 -9.673 -8.461 1.00 95.12 298 GLN A C 1
ATOM 2310 O O . GLN A 1 298 ? 12.030 -10.814 -8.278 1.00 95.12 298 GLN A O 1
ATOM 2315 N N . SER A 1 299 ? 12.173 -8.596 -7.915 1.00 94.12 299 SER A N 1
ATOM 2316 C CA . SER A 1 299 ? 13.300 -8.648 -6.991 1.00 94.12 299 SER A CA 1
ATOM 2317 C C . SER A 1 299 ? 12.906 -9.289 -5.666 1.00 94.12 299 SER A C 1
ATOM 2319 O O . SER A 1 299 ? 11.812 -9.062 -5.158 1.00 94.12 299 SER A O 1
ATOM 2321 N N . ASN A 1 300 ? 13.814 -10.061 -5.076 1.00 91.75 300 ASN A N 1
ATOM 2322 C CA . ASN A 1 300 ? 13.700 -10.464 -3.675 1.00 91.75 300 ASN A CA 1
ATOM 2323 C C . ASN A 1 300 ? 14.324 -9.429 -2.723 1.00 91.75 300 ASN A C 1
ATOM 2325 O O . ASN A 1 300 ? 14.234 -9.601 -1.512 1.00 91.75 300 ASN A O 1
ATOM 2329 N N . MET A 1 301 ? 14.910 -8.357 -3.270 1.00 92.44 301 MET A N 1
ATOM 2330 C CA . MET A 1 301 ? 15.529 -7.240 -2.549 1.00 92.44 301 MET A CA 1
ATOM 2331 C C . MET A 1 301 ? 16.767 -7.611 -1.718 1.00 92.44 301 MET A C 1
ATOM 2333 O O . MET A 1 301 ? 17.130 -6.881 -0.803 1.00 92.44 301 MET A O 1
ATOM 2337 N N . SER A 1 302 ? 17.456 -8.703 -2.063 1.00 92.38 302 SER A N 1
ATOM 2338 C CA . SER A 1 302 ? 18.802 -8.998 -1.552 1.00 92.38 302 SER A CA 1
ATOM 2339 C C . SER A 1 302 ? 19.897 -8.285 -2.356 1.00 92.38 302 SER A C 1
ATOM 2341 O O . SER A 1 302 ? 19.736 -8.042 -3.555 1.00 92.38 302 SER A O 1
ATOM 2343 N N . ASP A 1 303 ? 21.046 -8.014 -1.720 1.00 90.75 303 ASP A N 1
ATOM 2344 C CA . ASP A 1 303 ? 22.198 -7.344 -2.352 1.00 90.75 303 ASP A CA 1
ATOM 2345 C C . ASP A 1 303 ? 22.615 -8.018 -3.670 1.00 90.75 303 ASP A C 1
ATOM 2347 O O . ASP A 1 303 ? 22.890 -7.350 -4.673 1.00 90.75 303 ASP A O 1
ATOM 2351 N N . SER A 1 304 ? 22.663 -9.354 -3.674 1.00 93.75 304 SER A N 1
ATOM 2352 C CA . SER A 1 304 ? 23.087 -10.149 -4.827 1.00 93.75 304 SER A CA 1
ATOM 2353 C C . SER A 1 304 ? 22.057 -10.126 -5.955 1.00 93.75 304 SER A C 1
ATOM 2355 O O . SER A 1 304 ? 22.442 -9.971 -7.116 1.00 93.75 304 SER A O 1
ATOM 2357 N N . ASP A 1 305 ? 20.764 -10.218 -5.637 1.00 95.19 305 ASP A N 1
ATOM 2358 C CA . ASP A 1 305 ? 19.683 -10.165 -6.626 1.00 95.19 305 ASP A CA 1
ATOM 2359 C C . ASP A 1 305 ? 19.576 -8.777 -7.268 1.00 95.19 305 ASP A C 1
ATOM 2361 O O . ASP A 1 305 ? 19.542 -8.654 -8.493 1.00 95.19 305 ASP A O 1
ATOM 2365 N N . VAL A 1 306 ? 19.624 -7.711 -6.465 1.00 93.56 306 VAL A N 1
ATOM 2366 C CA . VAL A 1 306 ? 19.594 -6.335 -6.977 1.00 93.56 306 VAL A CA 1
ATOM 2367 C C . VAL A 1 306 ? 20.821 -6.052 -7.842 1.00 93.56 306 VAL A C 1
ATOM 2369 O O . VAL A 1 306 ? 20.683 -5.524 -8.948 1.00 93.56 306 VAL A O 1
ATOM 2372 N N . SER A 1 307 ? 22.011 -6.477 -7.410 1.00 93.12 307 SER A N 1
ATOM 2373 C CA . SER A 1 307 ? 23.235 -6.361 -8.215 1.00 93.12 307 SER A CA 1
ATOM 2374 C C . SER A 1 307 ? 23.124 -7.112 -9.546 1.00 93.12 307 SER A C 1
ATOM 2376 O O . SER A 1 307 ? 23.514 -6.585 -10.595 1.00 93.12 307 SER A O 1
ATOM 2378 N N . ALA A 1 308 ? 22.554 -8.321 -9.534 1.00 95.56 308 ALA A N 1
ATOM 2379 C CA . ALA A 1 308 ? 22.324 -9.107 -10.740 1.00 95.56 308 ALA A CA 1
ATOM 2380 C C . ALA A 1 308 ? 21.335 -8.416 -11.692 1.00 95.56 308 ALA A C 1
ATOM 2382 O O . ALA A 1 308 ? 21.597 -8.349 -12.894 1.00 95.56 308 ALA A O 1
ATOM 2383 N N . ARG A 1 309 ? 20.245 -7.838 -11.178 1.00 95.38 309 ARG A N 1
ATOM 2384 C CA . ARG A 1 309 ? 19.249 -7.102 -11.976 1.00 95.38 309 ARG A CA 1
ATOM 2385 C C . ARG A 1 309 ? 19.807 -5.814 -12.566 1.00 95.38 309 ARG A C 1
ATOM 2387 O O . ARG A 1 309 ? 19.594 -5.556 -13.748 1.00 95.38 309 ARG A O 1
ATOM 2394 N N . ILE A 1 310 ? 20.597 -5.051 -11.808 1.00 93.06 310 ILE A N 1
ATOM 2395 C CA . ILE A 1 310 ? 21.331 -3.897 -12.353 1.00 93.06 310 ILE A CA 1
ATOM 2396 C C . ILE A 1 310 ? 22.201 -4.349 -13.529 1.00 93.06 310 ILE A C 1
ATOM 2398 O O . ILE A 1 310 ? 22.168 -3.735 -14.593 1.00 93.06 310 ILE A O 1
ATOM 2402 N N . ASN A 1 311 ? 22.945 -5.447 -13.369 1.00 91.19 311 ASN A N 1
ATOM 2403 C CA . ASN A 1 311 ? 23.785 -5.972 -14.440 1.00 91.19 311 ASN A CA 1
ATOM 2404 C C . ASN A 1 311 ? 22.966 -6.401 -15.671 1.00 91.19 311 ASN A C 1
ATOM 2406 O O . ASN A 1 311 ? 23.318 -6.044 -16.792 1.00 91.19 311 ASN A O 1
ATOM 2410 N N . GLN A 1 312 ? 21.845 -7.103 -15.475 1.00 93.75 312 GLN A N 1
ATOM 2411 C CA . GLN A 1 312 ? 20.936 -7.492 -16.561 1.00 93.75 312 GLN A CA 1
ATOM 2412 C C . GLN A 1 312 ? 20.371 -6.278 -17.307 1.00 93.75 312 GLN A C 1
ATOM 2414 O O . GLN A 1 312 ? 20.291 -6.294 -18.537 1.00 93.75 312 GLN A O 1
ATOM 2419 N N . PHE A 1 313 ? 20.008 -5.211 -16.588 1.00 91.62 313 PHE A N 1
ATOM 2420 C CA . PHE A 1 313 ? 19.562 -3.969 -17.210 1.00 91.62 313 PHE A CA 1
ATOM 2421 C C . PHE A 1 313 ? 20.675 -3.319 -18.035 1.00 91.62 313 PHE A C 1
ATOM 2423 O O . PHE A 1 313 ? 20.459 -3.019 -19.210 1.00 91.62 313 PHE A O 1
ATOM 2430 N N . CYS A 1 314 ? 21.870 -3.156 -17.457 1.00 88.44 314 CYS A N 1
ATOM 2431 C CA . CYS A 1 314 ? 23.017 -2.559 -18.140 1.00 88.44 314 CYS A CA 1
ATOM 2432 C C . CYS A 1 314 ? 23.414 -3.349 -19.395 1.00 88.44 314 CYS A C 1
ATOM 2434 O O . CYS A 1 314 ? 23.617 -2.740 -20.439 1.00 88.44 314 CYS A O 1
ATOM 2436 N N . LEU A 1 315 ? 23.472 -4.685 -19.334 1.00 87.69 315 LEU A N 1
ATOM 2437 C CA . LEU A 1 315 ? 23.828 -5.532 -20.481 1.00 87.69 315 LEU A CA 1
ATOM 2438 C C . LEU A 1 315 ? 22.833 -5.401 -21.636 1.00 87.69 315 LEU A C 1
ATOM 2440 O O . LEU A 1 315 ? 23.246 -5.303 -22.790 1.00 87.69 315 LEU A O 1
ATOM 2444 N N . LYS A 1 316 ? 21.529 -5.343 -21.340 1.00 86.62 316 LYS A N 1
ATOM 2445 C CA . LYS A 1 316 ? 20.500 -5.124 -22.368 1.00 86.62 316 LYS A CA 1
ATOM 2446 C C . LYS A 1 316 ? 20.636 -3.752 -23.041 1.00 86.62 316 LYS A C 1
ATOM 2448 O O . LYS A 1 316 ? 20.317 -3.612 -24.216 1.00 86.62 316 LYS A O 1
ATOM 2453 N N . ASN A 1 317 ? 21.133 -2.761 -22.302 1.00 80.00 317 ASN A N 1
ATOM 2454 C CA . ASN A 1 317 ? 21.157 -1.349 -22.687 1.00 80.00 317 ASN A CA 1
ATOM 2455 C C . ASN A 1 317 ? 22.543 -0.822 -23.105 1.00 80.00 317 ASN A C 1
ATOM 2457 O O . ASN A 1 317 ? 22.673 0.348 -23.468 1.00 80.00 317 ASN A O 1
ATOM 2461 N N . GLN A 1 318 ? 23.577 -1.668 -23.074 1.00 74.81 318 GLN A N 1
ATOM 2462 C CA . GLN A 1 318 ? 24.983 -1.259 -23.196 1.00 74.81 318 GLN A CA 1
ATOM 2463 C C . GLN A 1 318 ? 25.319 -0.530 -24.504 1.00 74.81 318 GLN A C 1
ATOM 2465 O O . GLN A 1 318 ? 26.201 0.325 -24.526 1.00 74.81 318 GLN A O 1
ATOM 2470 N N . TYR A 1 319 ? 24.600 -0.838 -25.586 1.00 67.12 319 TYR A N 1
ATOM 2471 C CA . TYR A 1 319 ? 24.841 -0.262 -26.912 1.00 67.12 319 TYR A CA 1
ATOM 2472 C C . TYR A 1 319 ? 24.009 0.987 -27.207 1.00 67.12 319 TYR A C 1
ATOM 2474 O O . TYR A 1 319 ? 24.299 1.688 -28.168 1.00 67.12 319 TYR A O 1
ATOM 2482 N N . ALA A 1 320 ? 22.990 1.277 -26.398 1.00 64.25 320 ALA A N 1
ATOM 2483 C CA . ALA A 1 320 ? 22.073 2.379 -26.669 1.00 64.25 320 ALA A CA 1
ATOM 2484 C C . ALA A 1 320 ? 22.453 3.681 -25.962 1.00 64.25 320 ALA A C 1
ATOM 2486 O O . ALA A 1 320 ? 22.131 4.757 -26.456 1.00 64.25 320 ALA A O 1
ATOM 2487 N N . TYR A 1 321 ? 23.132 3.597 -24.815 1.00 58.12 321 TYR A N 1
ATOM 2488 C CA . TYR A 1 321 ? 23.442 4.776 -24.004 1.00 58.12 321 TYR A CA 1
ATOM 2489 C C . TYR A 1 321 ? 24.937 5.122 -23.916 1.00 58.12 321 TYR A C 1
ATOM 2491 O O . TYR A 1 321 ? 25.309 6.103 -23.274 1.00 58.12 321 TYR A O 1
ATOM 2499 N N . GLY A 1 322 ? 25.810 4.328 -24.544 1.00 56.47 322 GLY A N 1
ATOM 2500 C CA . GLY A 1 322 ? 27.253 4.418 -24.323 1.00 56.47 322 GLY A CA 1
ATOM 2501 C C . GLY A 1 322 ? 27.641 4.028 -22.886 1.00 56.47 322 GLY A C 1
ATOM 2502 O O . GLY A 1 322 ? 26.847 4.094 -2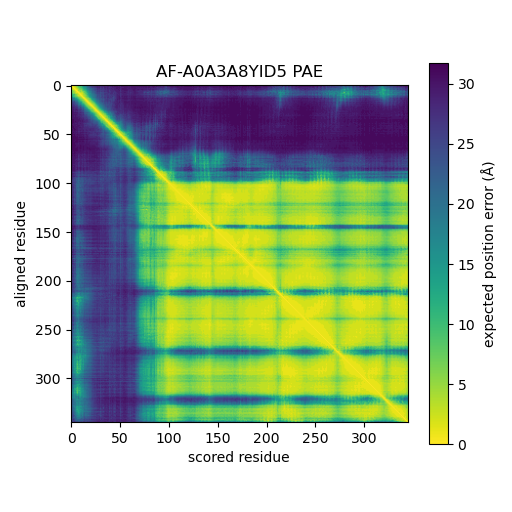1.947 1.00 56.47 322 GLY A O 1
ATOM 2503 N N . GLY A 1 323 ? 28.885 3.592 -22.681 1.00 56.38 323 GLY A N 1
ATOM 2504 C CA . GLY A 1 323 ? 29.326 3.038 -21.390 1.00 56.38 323 GLY A CA 1
ATOM 2505 C C . GLY A 1 323 ? 29.132 3.967 -20.177 1.00 56.38 323 GLY A C 1
ATOM 2506 O O . GLY A 1 323 ? 28.930 3.479 -19.068 1.00 56.38 323 GLY A O 1
ATOM 2507 N N . ILE A 1 324 ? 29.118 5.291 -20.369 1.00 55.16 324 ILE A N 1
ATOM 2508 C CA . ILE A 1 324 ? 29.003 6.290 -19.290 1.00 55.16 324 ILE A CA 1
ATOM 2509 C C . ILE A 1 324 ? 27.625 6.250 -18.609 1.00 55.16 324 ILE A C 1
ATOM 2511 O O . ILE A 1 324 ? 27.544 6.164 -17.388 1.00 55.16 324 ILE A O 1
ATOM 2515 N N . VAL A 1 325 ? 26.537 6.182 -19.375 1.00 60.19 325 VAL A N 1
ATOM 2516 C CA . VAL A 1 325 ? 25.173 6.182 -18.816 1.00 60.19 325 VAL A CA 1
ATOM 2517 C C . VAL A 1 325 ? 24.852 4.872 -18.085 1.00 60.19 325 VAL A C 1
ATOM 2519 O O . VAL A 1 325 ? 24.060 4.852 -17.143 1.00 60.19 325 VAL A O 1
ATOM 2522 N N . THR A 1 326 ? 25.499 3.763 -18.463 1.00 66.81 326 THR A N 1
ATOM 2523 C CA . THR A 1 326 ? 25.369 2.495 -17.722 1.00 66.81 326 THR A CA 1
ATOM 2524 C C . THR A 1 326 ? 26.031 2.546 -16.341 1.00 66.81 326 THR A C 1
ATOM 2526 O O . THR A 1 326 ? 25.558 1.874 -15.420 1.00 66.81 326 THR A O 1
ATOM 2529 N N . MET A 1 327 ? 27.082 3.361 -16.174 1.00 65.19 327 MET A N 1
ATOM 2530 C CA . MET A 1 327 ? 27.713 3.610 -14.873 1.00 65.19 327 MET A CA 1
ATOM 2531 C C . MET A 1 327 ? 26.836 4.512 -13.999 1.00 65.19 327 MET A C 1
ATOM 2533 O O . MET A 1 327 ? 26.624 4.183 -12.830 1.00 65.19 327 MET A O 1
ATOM 2537 N N . ASP A 1 328 ? 26.246 5.565 -14.574 1.00 71.94 328 ASP A N 1
ATOM 2538 C CA . ASP A 1 328 ? 25.313 6.449 -13.863 1.00 71.94 328 ASP A CA 1
ATOM 2539 C C . ASP A 1 328 ? 24.066 5.692 -13.388 1.00 71.94 328 ASP A C 1
ATOM 2541 O O . ASP A 1 328 ? 23.675 5.805 -12.226 1.00 71.94 328 ASP A O 1
ATOM 2545 N N . PHE A 1 329 ? 23.485 4.834 -14.238 1.00 81.25 329 PHE A N 1
ATOM 2546 C CA . PHE A 1 329 ? 22.354 3.987 -13.845 1.00 81.25 329 PHE A CA 1
ATOM 2547 C C . PHE A 1 329 ? 22.700 3.095 -12.648 1.00 81.25 329 PHE A C 1
ATOM 2549 O O . PHE A 1 329 ? 21.952 3.049 -11.673 1.00 81.25 329 PHE A O 1
ATOM 2556 N N . ARG A 1 330 ? 23.852 2.412 -12.692 1.00 84.00 330 ARG A N 1
ATOM 2557 C CA . ARG A 1 330 ? 24.303 1.545 -11.595 1.00 84.00 330 ARG A CA 1
ATOM 2558 C C . ARG A 1 330 ? 24.452 2.326 -10.290 1.00 84.00 330 ARG A C 1
ATOM 2560 O O . ARG A 1 330 ? 23.986 1.850 -9.258 1.00 84.00 330 ARG A O 1
ATOM 2567 N N . GLY A 1 331 ? 25.080 3.502 -10.331 1.00 82.44 331 GLY A N 1
ATOM 2568 C CA . GLY A 1 331 ? 25.261 4.350 -9.151 1.00 82.44 331 GLY A CA 1
ATOM 2569 C C . GLY A 1 331 ? 23.931 4.806 -8.550 1.00 82.44 331 GLY A C 1
ATOM 2570 O O . GLY A 1 331 ? 23.706 4.642 -7.351 1.00 82.44 331 GLY A O 1
ATOM 2571 N N . ILE A 1 332 ? 23.024 5.310 -9.391 1.00 85.19 332 ILE A N 1
ATOM 2572 C CA . ILE A 1 332 ? 21.730 5.847 -8.954 1.00 85.19 332 ILE A CA 1
ATOM 2573 C C . ILE A 1 332 ? 20.824 4.740 -8.397 1.00 85.19 332 ILE A C 1
ATOM 2575 O O . ILE A 1 332 ? 20.277 4.889 -7.304 1.00 85.19 332 ILE A O 1
ATOM 2579 N N . ILE A 1 333 ? 20.693 3.609 -9.098 1.00 88.38 333 ILE A N 1
ATOM 2580 C CA . ILE A 1 333 ? 19.849 2.495 -8.639 1.00 88.38 333 ILE A CA 1
ATOM 2581 C C . ILE A 1 333 ? 20.387 1.870 -7.359 1.00 88.38 333 ILE A C 1
ATOM 2583 O O . ILE A 1 333 ? 19.601 1.557 -6.468 1.00 88.38 333 ILE A O 1
ATOM 2587 N N . ASN A 1 334 ? 21.708 1.743 -7.218 1.00 86.31 334 ASN A N 1
ATOM 2588 C CA . ASN A 1 334 ? 22.283 1.284 -5.959 1.00 86.31 334 ASN A CA 1
ATOM 2589 C C . ASN A 1 334 ? 21.983 2.270 -4.815 1.00 86.31 334 ASN A C 1
ATOM 2591 O O . ASN A 1 334 ? 21.656 1.848 -3.710 1.00 86.31 334 ASN A O 1
ATOM 2595 N N . GLY A 1 335 ? 22.010 3.579 -5.085 1.00 85.69 335 GLY A N 1
ATOM 2596 C CA . GLY A 1 335 ? 21.576 4.602 -4.130 1.00 85.69 335 GLY A CA 1
ATOM 2597 C C . GLY A 1 335 ? 20.127 4.412 -3.669 1.00 85.69 335 GLY A C 1
ATOM 2598 O O . GLY A 1 335 ? 19.865 4.423 -2.466 1.00 85.69 335 GLY A O 1
ATOM 2599 N N . TYR A 1 336 ? 19.197 4.168 -4.599 1.00 86.25 336 TYR A N 1
ATOM 2600 C CA . TYR A 1 336 ? 17.806 3.855 -4.252 1.00 86.25 336 TYR A CA 1
ATOM 2601 C C . TYR A 1 336 ? 17.684 2.560 -3.459 1.00 86.25 336 TYR A C 1
ATOM 2603 O O . TYR A 1 336 ? 16.986 2.530 -2.451 1.00 86.25 336 TYR A O 1
ATOM 2611 N N . TYR A 1 337 ? 18.394 1.507 -3.854 1.00 88.75 337 TYR A N 1
ATOM 2612 C CA . TYR A 1 337 ? 18.398 0.247 -3.121 1.00 88.75 337 TYR A CA 1
ATOM 2613 C C . TYR A 1 337 ? 18.840 0.422 -1.657 1.00 88.75 337 TYR A C 1
ATOM 2615 O O . TYR A 1 337 ? 18.185 -0.088 -0.750 1.00 88.75 337 TYR A O 1
ATOM 2623 N N . GLN A 1 338 ? 19.891 1.203 -1.392 1.00 87.38 338 GLN A N 1
ATOM 2624 C CA . GLN A 1 338 ? 20.350 1.473 -0.022 1.00 87.38 338 GLN A CA 1
ATOM 2625 C C . GLN A 1 338 ? 19.316 2.236 0.823 1.00 87.38 338 GLN A C 1
ATOM 2627 O O . GLN A 1 338 ? 19.237 2.027 2.033 1.00 87.38 338 GLN A O 1
ATOM 2632 N N . GLN A 1 339 ? 18.512 3.104 0.201 1.00 85.50 339 GLN A N 1
ATOM 2633 C CA . GLN A 1 339 ? 17.407 3.790 0.880 1.00 85.50 339 GLN A CA 1
ATOM 2634 C C . GLN A 1 339 ? 16.222 2.845 1.123 1.00 85.50 339 GLN A C 1
ATOM 2636 O O . GLN A 1 339 ? 15.635 2.842 2.202 1.00 85.50 339 GLN A O 1
ATOM 2641 N N . LEU A 1 340 ? 15.885 2.026 0.126 1.00 85.75 340 LEU A N 1
ATOM 2642 C CA . LEU A 1 340 ? 14.693 1.181 0.123 1.00 85.75 340 LEU A CA 1
ATOM 2643 C C . LEU A 1 340 ? 14.843 -0.110 0.923 1.00 85.75 340 LEU A C 1
ATOM 2645 O O . LEU A 1 340 ? 13.861 -0.586 1.489 1.00 85.75 340 LEU A O 1
ATOM 2649 N N . SER A 1 341 ? 16.047 -0.674 0.998 1.00 83.75 341 SER A N 1
ATOM 2650 C CA . SER A 1 341 ? 16.348 -1.900 1.758 1.00 83.75 341 SER A CA 1
ATOM 2651 C C . SER A 1 341 ? 16.026 -1.777 3.249 1.00 83.75 341 SER A C 1
ATOM 2653 O O . SER A 1 341 ? 15.781 -2.785 3.899 1.00 83.75 341 SER A O 1
ATOM 2655 N N . LYS A 1 342 ? 15.970 -0.547 3.774 1.00 83.06 342 LYS A N 1
ATOM 2656 C CA . LYS A 1 342 ? 15.686 -0.240 5.184 1.00 83.06 342 LYS A CA 1
ATOM 2657 C C . LYS A 1 342 ? 14.287 0.328 5.424 1.00 83.06 342 LYS A C 1
ATOM 2659 O O . LYS A 1 342 ? 13.970 0.683 6.550 1.00 83.06 342 LYS A O 1
ATOM 2664 N N . LEU A 1 343 ? 13.470 0.478 4.379 1.00 83.56 343 LEU A N 1
ATOM 2665 C CA . LEU A 1 343 ? 12.197 1.202 4.470 1.00 83.56 343 LEU A CA 1
ATOM 2666 C C . LEU A 1 343 ? 11.184 0.511 5.396 1.00 83.56 343 LEU A C 1
ATOM 2668 O O . LEU A 1 343 ? 10.437 1.187 6.100 1.00 83.56 343 LEU A O 1
ATOM 2672 N N . LEU A 1 344 ? 11.168 -0.822 5.360 1.00 79.25 344 LEU A N 1
ATOM 2673 C CA . LEU A 1 344 ? 10.231 -1.697 6.076 1.00 79.25 344 LEU A CA 1
ATOM 2674 C C . LEU A 1 344 ? 10.978 -2.788 6.869 1.00 79.25 344 LEU A C 1
ATOM 2676 O O . LEU A 1 344 ? 10.424 -3.860 7.095 1.00 79.25 344 LEU A O 1
ATOM 2680 N N . ALA A 1 345 ? 12.259 -2.544 7.171 1.00 65.50 345 ALA A N 1
ATOM 2681 C CA . ALA A 1 345 ? 13.146 -3.479 7.864 1.00 65.50 345 ALA A CA 1
ATOM 2682 C C . ALA A 1 345 ? 12.984 -3.422 9.385 1.00 65.50 345 ALA A C 1
ATOM 2684 O O . ALA A 1 345 ? 12.646 -2.327 9.895 1.00 65.50 345 ALA A O 1
#